Protein AF-A0AAJ0HDX2-F1 (afdb_monomer_lite)

Structure (mmCIF, N/CA/C/O backbone):
data_AF-A0AAJ0HDX2-F1
#
_entry.id   AF-A0AAJ0HDX2-F1
#
loop_
_atom_site.group_PDB
_atom_site.id
_atom_site.type_symbol
_atom_site.label_atom_id
_atom_site.label_alt_id
_atom_site.label_comp_id
_atom_site.label_asym_id
_atom_site.label_entity_id
_atom_site.label_seq_id
_atom_site.pdbx_PDB_ins_code
_atom_site.Cartn_x
_atom_site.Cartn_y
_atom_site.Cartn_z
_atom_site.occupancy
_atom_site.B_iso_or_equiv
_atom_site.auth_seq_id
_atom_site.auth_comp_id
_atom_site.auth_asym_id
_atom_site.auth_atom_id
_atom_site.pdbx_PDB_model_num
ATOM 1 N N . MET A 1 1 ? 121.667 27.570 19.626 1.00 46.84 1 MET A N 1
ATOM 2 C CA . MET A 1 1 ? 121.573 27.705 21.096 1.00 46.84 1 MET A CA 1
ATOM 3 C C . MET A 1 1 ? 120.731 28.927 21.412 1.00 46.84 1 MET A C 1
ATOM 5 O O . MET A 1 1 ? 121.127 30.003 20.998 1.00 46.84 1 MET A O 1
ATOM 9 N N . ALA A 1 2 ? 119.593 28.743 22.083 1.00 32.81 2 ALA A N 1
ATOM 10 C CA . ALA A 1 2 ? 119.039 29.646 23.104 1.00 32.81 2 ALA A CA 1
ATOM 11 C C . ALA A 1 2 ? 117.673 29.088 23.560 1.00 32.81 2 ALA A C 1
ATOM 13 O O . ALA A 1 2 ? 116.748 29.029 22.749 1.00 32.81 2 ALA A O 1
ATOM 14 N N . PRO A 1 3 ? 117.537 28.631 24.818 1.00 44.00 3 PRO A N 1
ATOM 15 C CA . PRO A 1 3 ? 116.270 28.186 25.377 1.00 44.00 3 PRO A CA 1
ATOM 16 C C . PRO A 1 3 ? 115.554 29.279 26.191 1.00 44.00 3 PRO A C 1
ATOM 18 O O . PRO A 1 3 ? 116.177 30.174 26.750 1.00 44.00 3 PRO A O 1
ATOM 21 N N . LYS A 1 4 ? 114.233 29.074 26.289 1.00 41.84 4 LYS A N 1
ATOM 22 C CA . LYS A 1 4 ? 113.253 29.444 27.331 1.00 41.84 4 LYS A CA 1
ATOM 23 C C . LYS A 1 4 ? 113.191 30.879 27.874 1.00 41.84 4 LYS A C 1
ATOM 25 O O . LYS A 1 4 ? 114.094 31.374 28.538 1.00 41.84 4 LYS A O 1
ATOM 30 N N . ARG A 1 5 ? 111.956 31.394 27.868 1.00 35.69 5 ARG A N 1
ATOM 31 C CA . ARG A 1 5 ? 111.433 32.248 28.939 1.00 35.69 5 ARG A CA 1
ATOM 32 C C . ARG A 1 5 ? 110.036 31.774 29.343 1.00 35.69 5 ARG A C 1
ATOM 34 O O . ARG A 1 5 ? 109.156 31.656 28.500 1.00 35.69 5 ARG A O 1
ATOM 41 N N . ILE A 1 6 ? 109.866 31.486 30.630 1.00 42.41 6 ILE A N 1
ATOM 42 C CA . ILE A 1 6 ? 108.568 31.397 31.305 1.00 42.41 6 ILE A CA 1
ATOM 43 C C . ILE A 1 6 ? 108.425 32.697 32.092 1.00 42.41 6 ILE A C 1
ATOM 45 O O . ILE A 1 6 ? 109.368 33.077 32.786 1.00 42.41 6 ILE A O 1
ATOM 49 N N . GLN A 1 7 ? 107.258 33.333 32.030 1.00 38.22 7 GLN A N 1
ATOM 50 C CA . GLN A 1 7 ? 106.780 34.202 33.102 1.00 38.22 7 GLN A CA 1
ATOM 51 C C . GLN A 1 7 ? 105.287 33.967 33.346 1.00 38.22 7 GLN A C 1
ATOM 53 O O . GLN A 1 7 ? 104.514 33.713 32.426 1.00 38.22 7 GLN A O 1
ATOM 58 N N . VAL A 1 8 ? 104.955 33.996 34.631 1.00 38.91 8 VAL A N 1
ATOM 59 C CA . VAL A 1 8 ? 103.672 33.739 35.288 1.00 38.91 8 VAL A CA 1
ATOM 60 C C . VAL A 1 8 ? 103.111 35.083 35.754 1.00 38.91 8 VAL A C 1
ATOM 62 O O . VAL A 1 8 ? 103.909 35.891 36.208 1.00 38.91 8 VAL A O 1
ATOM 65 N N . GLU A 1 9 ? 101.788 35.283 35.689 1.00 33.94 9 GLU A N 1
ATOM 66 C CA . GLU A 1 9 ? 100.907 36.039 36.623 1.00 33.94 9 GLU A CA 1
ATOM 67 C C . GLU A 1 9 ? 99.557 36.333 35.925 1.00 33.94 9 GLU A C 1
ATOM 69 O O . GLU A 1 9 ? 99.519 36.438 34.707 1.00 33.94 9 GLU A O 1
ATOM 74 N N . ARG A 1 10 ? 98.397 36.555 36.558 1.00 30.27 10 ARG A N 1
ATOM 75 C CA . ARG A 1 10 ? 97.784 36.192 37.849 1.00 30.27 10 ARG A CA 1
ATOM 76 C C . ARG A 1 10 ? 96.314 36.668 37.765 1.00 30.27 10 ARG A C 1
ATOM 78 O O . ARG A 1 10 ? 96.051 37.745 37.251 1.00 30.27 10 ARG A O 1
ATOM 85 N N . ALA A 1 11 ? 95.394 35.838 38.259 1.00 31.05 11 ALA A N 1
ATOM 86 C CA . ALA A 1 11 ? 94.016 36.090 38.720 1.00 31.05 11 ALA A CA 1
ATOM 87 C C . ALA A 1 11 ? 93.188 37.285 38.170 1.00 31.05 11 ALA A C 1
ATOM 89 O O . ALA A 1 11 ? 93.374 38.436 38.556 1.00 31.05 11 ALA A O 1
ATOM 90 N N . SER A 1 12 ? 92.119 36.962 37.432 1.00 37.34 12 SER A N 1
ATOM 91 C CA . SER A 1 12 ? 90.952 37.827 37.207 1.00 37.34 12 SER A CA 1
ATOM 92 C C . SER A 1 12 ? 89.983 37.772 38.401 1.00 37.34 12 SER A C 1
ATOM 94 O O . SER A 1 12 ? 89.519 36.688 38.759 1.00 37.34 12 SER A O 1
ATOM 96 N N . ASN A 1 13 ? 89.637 38.923 38.987 1.00 35.16 13 ASN A N 1
ATOM 97 C CA . ASN A 1 13 ? 88.574 39.048 39.996 1.00 35.16 13 ASN A CA 1
ATOM 98 C C . ASN A 1 13 ? 87.207 39.340 39.314 1.00 35.16 13 ASN A C 1
ATOM 100 O O . ASN A 1 13 ? 87.183 39.886 38.210 1.00 35.16 13 ASN A O 1
ATOM 104 N N . PRO A 1 14 ? 86.069 38.966 39.932 1.00 52.12 14 PRO A N 1
ATOM 105 C CA . PRO A 1 14 ? 84.817 38.633 39.255 1.00 52.12 14 PRO A CA 1
ATOM 106 C C . PRO A 1 14 ? 83.837 39.807 39.179 1.00 52.12 14 PRO A C 1
ATOM 108 O O . PRO A 1 14 ? 83.877 40.704 40.020 1.00 52.12 14 PRO A O 1
ATOM 111 N N . ARG A 1 15 ? 82.847 39.728 38.278 1.00 34.22 15 ARG A N 1
ATOM 112 C CA . ARG A 1 15 ? 81.541 40.375 38.492 1.00 34.22 15 ARG A CA 1
ATOM 113 C C . ARG A 1 15 ? 80.380 39.620 37.829 1.00 34.22 15 ARG A C 1
ATOM 115 O O . ARG A 1 15 ? 80.388 39.345 36.637 1.00 34.22 15 ARG A O 1
ATOM 122 N N . SER A 1 16 ? 79.406 39.337 38.698 1.00 35.91 16 SER A N 1
ATOM 123 C CA . SER A 1 16 ? 77.974 39.055 38.504 1.00 35.91 16 SER A CA 1
ATOM 124 C C . SER A 1 16 ? 77.537 37.819 37.705 1.00 35.91 16 SER A C 1
ATOM 126 O O . SER A 1 16 ? 77.407 37.848 36.486 1.00 35.91 16 SER A O 1
ATOM 128 N N . ARG A 1 17 ? 77.140 36.774 38.447 1.00 44.41 17 ARG A N 1
ATOM 129 C CA . ARG A 1 17 ? 76.162 35.766 38.003 1.00 44.41 17 ARG A CA 1
ATOM 130 C C . ARG A 1 17 ? 74.777 36.419 37.857 1.00 44.41 17 ARG A C 1
ATOM 132 O O . ARG A 1 17 ? 74.361 37.075 38.814 1.00 44.41 17 ARG A O 1
ATOM 139 N N . PRO A 1 18 ? 74.011 36.173 36.780 1.00 45.44 18 PRO A N 1
ATOM 140 C CA . PRO A 1 18 ? 72.570 36.363 36.817 1.00 45.44 18 PRO A CA 1
ATOM 141 C C . PRO A 1 18 ? 71.907 35.206 37.579 1.00 45.44 18 PRO A C 1
ATOM 143 O O . PRO A 1 18 ? 72.394 34.074 37.595 1.00 45.44 18 PRO A O 1
ATOM 146 N N . ALA A 1 19 ? 70.819 35.544 38.263 1.00 48.72 19 ALA A N 1
ATOM 147 C CA . ALA A 1 19 ? 70.108 34.735 39.242 1.00 48.72 19 ALA A CA 1
ATOM 148 C C . ALA A 1 19 ? 69.525 33.424 38.681 1.00 48.72 19 ALA A C 1
ATOM 150 O O . ALA A 1 19 ? 69.084 33.361 37.536 1.00 48.72 19 ALA A O 1
ATOM 151 N N . LYS A 1 20 ? 69.460 32.389 39.533 1.00 50.97 20 LYS A N 1
ATOM 152 C CA . LYS A 1 20 ? 68.712 31.153 39.259 1.00 50.97 20 LYS A CA 1
ATOM 153 C C . LYS A 1 20 ? 67.224 31.499 39.118 1.00 50.97 20 LYS A C 1
ATOM 155 O O . LYS A 1 20 ? 66.606 31.923 40.093 1.00 50.97 20 LYS A O 1
ATOM 160 N N . SER A 1 21 ? 66.662 31.345 37.921 1.00 53.28 21 SER A N 1
ATOM 161 C CA . SER A 1 21 ? 65.223 31.475 37.689 1.00 53.28 21 SER A CA 1
ATOM 162 C C . SER A 1 21 ? 64.483 30.338 38.403 1.00 53.28 21 SER A C 1
ATOM 164 O O . SER A 1 21 ? 64.894 29.180 38.364 1.00 53.28 21 SER A O 1
ATOM 166 N N . GLY A 1 22 ? 63.411 30.678 39.124 1.00 60.34 22 GLY A N 1
ATOM 167 C CA . GLY A 1 22 ? 62.563 29.695 39.800 1.00 60.34 22 GLY A CA 1
ATOM 168 C C . GLY A 1 22 ? 61.821 28.788 38.806 1.00 60.34 22 GLY A C 1
ATOM 169 O O . GLY A 1 22 ? 61.674 29.156 37.636 1.00 60.34 22 GLY A O 1
ATOM 170 N N . PRO A 1 23 ? 61.303 27.632 39.259 1.00 59.47 23 PRO A N 1
ATOM 171 C CA . PRO A 1 23 ? 60.750 26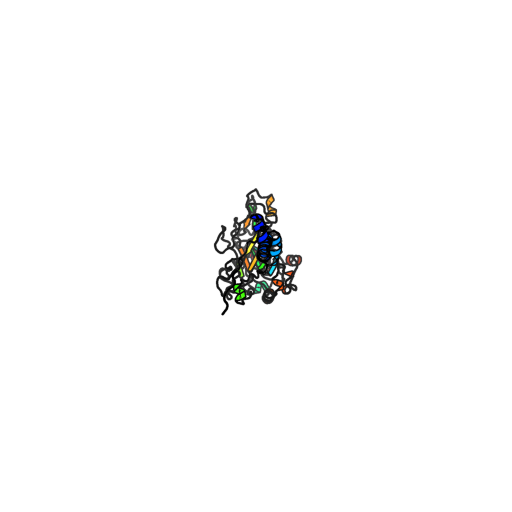.592 38.388 1.00 59.47 23 PRO A CA 1
ATOM 172 C C . PRO A 1 23 ? 59.621 27.104 37.483 1.00 59.47 23 PRO A C 1
ATOM 174 O O . PRO A 1 23 ? 59.577 26.753 36.314 1.00 59.47 23 PRO A O 1
ATOM 177 N N . ILE A 1 24 ? 58.777 28.020 37.965 1.00 59.47 24 ILE A N 1
ATOM 178 C CA . ILE A 1 24 ? 57.666 28.594 37.185 1.00 59.47 24 ILE A CA 1
ATOM 179 C C . ILE A 1 24 ? 58.170 29.432 35.999 1.00 59.47 24 ILE A C 1
ATOM 181 O O . ILE A 1 24 ? 57.625 29.347 34.900 1.00 59.47 24 ILE A O 1
ATOM 185 N N . ARG A 1 25 ? 59.241 30.211 36.198 1.00 60.25 25 ARG A N 1
ATOM 186 C CA . ARG A 1 25 ? 59.833 31.042 35.141 1.00 60.25 25 ARG A CA 1
ATOM 187 C C . ARG A 1 25 ? 60.590 30.183 34.130 1.00 60.25 25 ARG A C 1
ATOM 189 O O . ARG A 1 25 ? 60.459 30.415 32.940 1.00 60.25 25 ARG A O 1
ATOM 196 N N . SER A 1 26 ? 61.268 29.132 34.596 1.00 64.75 26 SER A N 1
ATOM 197 C CA . SER A 1 26 ? 61.897 28.126 33.729 1.00 64.75 26 SER A CA 1
ATOM 198 C C . SER A 1 26 ? 60.879 27.419 32.829 1.00 64.75 26 SER A C 1
ATOM 200 O O . SER A 1 26 ? 61.143 27.226 31.644 1.00 64.75 26 SER A O 1
ATOM 202 N N . THR A 1 27 ? 59.709 27.051 33.356 1.00 64.69 27 THR A N 1
ATOM 203 C CA . THR A 1 27 ? 58.642 26.421 32.563 1.00 64.69 27 THR A CA 1
ATOM 204 C C . THR A 1 27 ? 58.025 27.405 31.570 1.00 64.69 27 THR A C 1
ATOM 206 O O . THR A 1 27 ? 57.788 27.037 30.422 1.00 64.69 27 THR A O 1
ATOM 209 N N . TYR A 1 28 ? 57.818 28.665 31.968 1.00 66.75 28 TYR A N 1
ATOM 210 C CA . TYR A 1 28 ? 57.324 29.711 31.068 1.00 66.75 28 TYR A CA 1
ATOM 211 C C . TYR A 1 28 ? 58.310 30.011 29.929 1.00 66.75 28 TYR A C 1
ATOM 213 O O . TYR A 1 28 ? 57.907 30.064 28.769 1.00 66.75 28 TYR A O 1
ATOM 221 N N . ASP A 1 29 ? 59.604 30.133 30.234 1.00 67.06 29 ASP A N 1
ATOM 222 C CA . ASP A 1 29 ? 60.659 30.366 29.239 1.00 67.06 29 ASP A CA 1
ATOM 223 C C . ASP A 1 29 ? 60.814 29.155 28.300 1.00 67.06 29 ASP A C 1
ATOM 225 O O . ASP A 1 29 ? 61.068 29.318 27.111 1.00 67.06 29 ASP A O 1
ATOM 229 N N . THR A 1 30 ? 60.579 27.935 28.801 1.00 67.75 30 THR A N 1
ATOM 230 C CA . THR A 1 30 ? 60.571 26.709 27.984 1.00 67.75 30 THR A CA 1
ATOM 231 C C . THR A 1 30 ? 59.361 26.661 27.050 1.00 67.75 30 THR A C 1
ATOM 233 O O . THR A 1 30 ? 59.513 26.330 25.881 1.00 67.75 30 THR A O 1
ATOM 236 N N . LEU A 1 31 ? 58.163 27.014 27.521 1.00 62.16 31 LEU A N 1
ATOM 237 C CA . LEU A 1 31 ? 56.945 27.017 26.697 1.00 62.16 31 LEU A CA 1
ATOM 238 C C . LEU A 1 31 ? 56.912 28.171 25.684 1.00 62.16 31 LEU A C 1
ATOM 240 O O . LEU A 1 31 ? 56.323 28.036 24.616 1.00 62.16 31 LEU A O 1
ATOM 244 N N . SER A 1 32 ? 57.544 29.300 26.001 1.00 67.75 32 SER A N 1
ATOM 245 C CA . SER A 1 32 ? 57.622 30.469 25.115 1.00 67.75 32 SER A CA 1
ATOM 246 C C . SER A 1 32 ? 58.882 30.501 24.243 1.00 67.75 32 SER A C 1
ATOM 248 O O . SER A 1 32 ? 59.043 31.429 23.446 1.00 67.75 32 SER A O 1
ATOM 250 N N . SER A 1 33 ? 59.759 29.493 24.345 1.00 75.62 33 SER A N 1
ATOM 251 C CA . SER A 1 33 ? 60.971 29.430 23.530 1.00 75.62 33 SER A CA 1
ATOM 252 C C . SER A 1 33 ? 60.633 29.240 22.039 1.00 75.62 33 SER A C 1
ATOM 254 O O . SER A 1 33 ? 59.681 28.528 21.691 1.00 75.62 33 SER A O 1
ATOM 256 N N . PRO A 1 34 ? 61.422 29.829 21.120 1.00 71.12 34 PRO A N 1
ATOM 257 C CA . PRO A 1 34 ? 61.220 29.662 19.680 1.00 71.12 34 PRO A CA 1
ATOM 258 C C . PRO A 1 34 ? 61.253 28.193 19.236 1.00 71.12 34 PRO A C 1
ATOM 260 O O . PRO A 1 34 ? 60.495 27.804 18.348 1.00 71.12 34 PRO A O 1
ATOM 263 N N . GLU A 1 35 ? 62.078 27.377 19.896 1.00 74.12 35 GLU A N 1
ATOM 264 C CA . GLU A 1 35 ? 62.261 25.947 19.618 1.00 74.12 35 GLU A CA 1
ATOM 265 C C . GLU A 1 35 ? 61.013 25.118 19.964 1.00 74.12 35 GLU A C 1
ATOM 267 O O . GLU A 1 35 ? 60.669 24.189 19.238 1.00 74.12 35 GLU A O 1
ATOM 272 N N . ASN A 1 36 ? 60.272 25.501 21.009 1.00 70.12 36 ASN A N 1
ATOM 273 C CA . ASN A 1 36 ? 59.053 24.804 21.437 1.00 70.12 36 ASN A CA 1
ATOM 274 C C . ASN A 1 36 ? 57.769 25.412 20.860 1.00 70.12 36 ASN A C 1
ATOM 276 O O . ASN A 1 36 ? 56.679 24.860 21.036 1.00 70.12 36 ASN A O 1
ATOM 280 N N . SER A 1 37 ? 57.885 26.516 20.118 1.00 74.62 37 SER A N 1
ATOM 281 C CA . SER A 1 37 ? 56.744 27.224 19.536 1.00 74.62 37 SER A CA 1
ATOM 282 C C . SER A 1 37 ? 55.896 26.337 18.614 1.00 74.62 37 SER A C 1
ATOM 284 O O . SER A 1 37 ? 54.676 26.483 18.582 1.00 74.62 37 SER A O 1
ATOM 286 N N . ALA A 1 38 ? 56.505 25.377 17.908 1.00 73.81 38 ALA A N 1
ATOM 287 C CA . ALA A 1 38 ? 55.792 24.418 17.062 1.00 73.81 38 ALA A CA 1
ATOM 288 C C . ALA A 1 38 ? 54.952 23.418 17.880 1.00 73.81 38 ALA A C 1
ATOM 290 O O . ALA A 1 38 ? 53.804 23.134 17.530 1.00 73.81 38 ALA A O 1
ATOM 291 N N . VAL A 1 39 ? 55.492 22.926 19.000 1.00 77.50 39 VAL A N 1
ATOM 292 C CA . VAL A 1 39 ? 54.807 21.983 19.900 1.00 77.50 39 VAL A CA 1
ATOM 293 C C . VAL A 1 39 ? 53.645 22.674 20.610 1.00 77.50 39 VAL A C 1
ATOM 295 O O . VAL A 1 39 ? 52.534 22.148 20.637 1.00 77.50 39 VAL A O 1
ATOM 298 N N . VAL A 1 40 ? 53.863 23.893 21.109 1.00 77.81 40 VAL A N 1
ATOM 299 C CA . VAL A 1 40 ? 52.820 24.673 21.790 1.00 77.81 40 VAL A CA 1
ATOM 300 C C . VAL A 1 40 ? 51.693 25.060 20.832 1.00 77.81 40 VAL A C 1
ATOM 302 O O . VAL A 1 40 ? 50.523 24.918 21.184 1.00 77.81 40 VAL A O 1
ATOM 305 N N . LYS A 1 41 ? 52.012 25.459 19.592 1.00 74.62 41 LYS A N 1
ATOM 306 C CA . LYS A 1 41 ? 50.998 25.707 18.551 1.00 74.62 41 LYS A CA 1
ATOM 307 C C . LYS A 1 41 ? 50.192 24.450 18.222 1.00 74.62 41 LYS A C 1
ATOM 309 O O . LYS A 1 41 ? 48.981 24.547 18.056 1.00 74.62 41 LYS A O 1
ATOM 314 N N . SER A 1 42 ? 50.838 23.285 18.172 1.00 75.94 42 SER A N 1
ATOM 315 C CA . SER A 1 42 ? 50.168 22.010 17.884 1.00 75.94 42 SER A CA 1
ATOM 316 C C . SER A 1 42 ? 49.224 21.589 19.013 1.00 75.94 42 SER A C 1
ATOM 318 O O . SER A 1 42 ? 48.094 21.190 18.747 1.00 75.94 42 SER A O 1
ATOM 320 N N . LEU A 1 43 ? 49.642 21.741 20.274 1.00 74.06 43 LEU A N 1
ATOM 321 C CA . LEU A 1 43 ? 48.794 21.463 21.439 1.00 74.06 43 LEU A CA 1
ATOM 322 C C . LEU A 1 43 ? 47.617 22.440 21.543 1.00 74.06 43 LEU A C 1
ATOM 324 O O . LEU A 1 43 ? 46.501 22.021 21.841 1.00 74.06 43 LEU A O 1
ATOM 328 N N . ALA A 1 44 ? 47.840 23.723 21.249 1.00 76.06 44 ALA A N 1
ATOM 329 C CA . ALA A 1 44 ? 46.771 24.715 21.197 1.00 76.06 44 ALA A CA 1
ATOM 330 C C . ALA A 1 44 ? 45.772 24.414 20.068 1.00 76.06 44 ALA A C 1
ATOM 332 O O . ALA A 1 44 ? 44.565 24.434 20.299 1.00 76.06 44 ALA A O 1
ATOM 333 N N . ALA A 1 45 ? 46.256 24.067 18.871 1.00 78.94 45 ALA A N 1
ATOM 334 C CA . ALA A 1 45 ? 45.408 23.674 17.747 1.00 78.94 45 ALA A CA 1
ATOM 335 C C . ALA A 1 45 ? 44.598 22.405 18.059 1.00 78.94 45 ALA A C 1
ATOM 337 O O . ALA A 1 45 ? 43.404 22.357 17.772 1.00 78.94 45 ALA A O 1
ATOM 338 N N . PHE A 1 46 ? 45.215 21.413 18.707 1.00 79.69 46 PHE A N 1
ATOM 339 C CA . PHE A 1 46 ? 44.532 20.200 19.156 1.00 79.69 46 PHE A CA 1
ATOM 340 C C . PHE A 1 46 ? 43.463 20.505 20.214 1.00 79.69 46 PHE A C 1
ATOM 342 O O . PHE A 1 46 ? 42.340 20.024 20.103 1.00 79.69 46 PHE A O 1
ATOM 349 N N . GLY A 1 47 ? 43.767 21.356 21.199 1.00 82.00 47 GLY A N 1
ATOM 350 C CA . GLY A 1 47 ? 42.801 21.783 22.213 1.00 82.00 47 GLY A CA 1
ATOM 351 C C . GLY A 1 47 ? 41.603 22.527 21.615 1.00 82.00 47 GLY A C 1
ATOM 352 O O . GLY A 1 47 ? 40.462 22.251 21.986 1.00 82.00 47 GLY A O 1
ATOM 353 N N . ILE A 1 48 ? 41.842 23.414 20.643 1.00 80.81 48 ILE A N 1
ATOM 354 C CA . ILE A 1 48 ? 40.780 24.116 19.905 1.00 80.81 48 ILE A CA 1
ATOM 355 C C . ILE A 1 48 ? 39.939 23.121 19.100 1.00 80.81 48 ILE A C 1
ATOM 357 O O . ILE A 1 48 ? 38.715 23.183 19.164 1.00 80.81 48 ILE A O 1
ATOM 361 N N . ALA A 1 49 ? 40.570 22.178 18.394 1.00 76.31 49 ALA A N 1
ATOM 362 C CA . ALA A 1 49 ? 39.867 21.168 17.607 1.00 76.31 49 ALA A CA 1
ATOM 363 C C . ALA A 1 49 ? 38.989 20.261 18.481 1.00 76.31 49 ALA A C 1
ATOM 365 O O . ALA A 1 49 ? 37.828 20.043 18.153 1.00 76.31 49 ALA A O 1
ATOM 366 N N . VAL A 1 50 ? 39.503 19.783 19.619 1.00 80.38 50 VAL A N 1
ATOM 367 C CA . VAL A 1 50 ? 38.725 18.965 20.562 1.00 80.38 50 VAL A CA 1
ATOM 368 C C . VAL A 1 50 ? 37.566 19.771 21.140 1.00 80.38 50 VAL A C 1
ATOM 370 O O . VAL A 1 50 ? 36.440 19.292 21.113 1.00 80.38 50 VAL A O 1
ATOM 373 N N . THR A 1 51 ? 37.804 21.012 21.577 1.00 75.81 51 THR A N 1
ATOM 374 C CA . THR A 1 51 ? 36.746 21.876 22.131 1.00 75.81 51 THR A CA 1
ATOM 375 C C . THR A 1 51 ? 35.656 22.152 21.099 1.00 75.81 51 THR A C 1
ATOM 377 O O . THR A 1 51 ? 34.471 22.109 21.426 1.00 75.81 51 THR A O 1
ATOM 380 N N . PHE A 1 52 ? 36.049 22.388 19.845 1.00 77.25 52 PHE A N 1
ATOM 381 C CA . PHE A 1 52 ? 35.130 22.568 18.731 1.00 77.25 52 PHE A CA 1
ATOM 382 C C . PHE A 1 52 ? 34.295 21.309 18.489 1.00 77.25 52 PHE A C 1
ATOM 384 O O . PHE A 1 52 ? 33.071 21.406 18.476 1.00 77.25 52 PHE A O 1
ATOM 391 N N . LEU A 1 53 ? 34.937 20.137 18.400 1.00 71.94 53 LEU A N 1
ATOM 392 C CA . LEU A 1 53 ? 34.291 18.833 18.203 1.00 71.94 53 LEU A CA 1
ATOM 393 C C . LEU A 1 53 ? 33.370 18.423 19.362 1.00 71.94 53 LEU A C 1
ATOM 395 O O . LEU A 1 53 ? 32.410 17.695 19.138 1.00 71.94 53 LEU A O 1
ATOM 399 N N . THR A 1 54 ? 33.630 18.896 20.582 1.00 74.12 54 THR A N 1
ATOM 400 C CA . THR A 1 54 ? 32.767 18.659 21.752 1.00 74.12 54 THR A CA 1
ATOM 401 C C . THR A 1 54 ? 31.710 19.744 21.970 1.00 74.12 54 THR A C 1
ATOM 403 O O . THR A 1 54 ? 30.919 19.645 22.904 1.00 74.12 54 THR A O 1
ATOM 406 N N . SER A 1 55 ? 31.708 20.808 21.163 1.00 81.44 55 SER A N 1
ATOM 407 C CA . SER A 1 55 ? 30.729 21.892 21.272 1.00 81.44 55 SER A CA 1
ATOM 408 C C . SER A 1 55 ? 29.487 21.611 20.427 1.00 81.44 55 SER A C 1
ATOM 410 O O . SER A 1 55 ? 29.552 20.916 19.415 1.00 81.44 55 SER A O 1
ATOM 412 N N . SER A 1 56 ? 28.368 22.250 20.768 1.00 71.19 56 SER A N 1
ATOM 413 C CA . SER A 1 56 ? 27.143 22.227 19.955 1.00 71.19 56 SER A CA 1
ATOM 414 C C . SER A 1 56 ? 27.331 22.789 18.536 1.00 71.19 56 SER A C 1
ATOM 416 O O . SER A 1 56 ? 26.488 22.572 17.674 1.00 71.19 56 SER A O 1
ATOM 418 N N . TRP A 1 57 ? 28.443 23.477 18.251 1.00 63.69 57 TRP A N 1
ATOM 419 C CA . TRP A 1 57 ? 28.793 23.942 16.905 1.00 63.69 57 TRP A CA 1
ATOM 420 C C . TRP A 1 57 ? 29.288 22.803 16.003 1.00 63.69 57 TRP A C 1
ATOM 422 O O . TRP A 1 57 ? 29.129 22.885 14.785 1.00 63.69 57 TRP A O 1
ATOM 432 N N . ALA A 1 58 ? 29.835 21.721 16.571 1.00 63.03 58 ALA A N 1
ATOM 433 C CA . ALA A 1 58 ? 30.163 20.525 15.800 1.00 63.03 58 ALA A CA 1
ATOM 434 C C . ALA A 1 58 ? 28.908 19.828 15.269 1.00 63.03 58 ALA A C 1
ATOM 436 O O . ALA A 1 58 ? 28.949 19.299 14.162 1.00 63.03 58 ALA A O 1
ATOM 437 N N . GLU A 1 59 ? 27.782 19.892 15.985 1.00 57.59 59 GLU A N 1
ATOM 438 C CA . GLU A 1 59 ? 26.509 19.354 15.489 1.00 57.59 59 GLU A CA 1
ATOM 439 C C . GLU A 1 59 ? 26.065 20.069 14.204 1.00 57.59 59 GLU A C 1
ATOM 441 O O . GLU A 1 59 ? 25.653 19.412 13.252 1.00 57.59 59 GLU A O 1
ATOM 446 N N . TRP A 1 60 ? 26.261 21.389 14.104 1.00 56.91 60 TRP A N 1
ATOM 447 C CA . TRP A 1 60 ? 25.936 22.162 12.896 1.00 56.91 60 TRP A CA 1
ATOM 448 C C . TRP A 1 60 ? 26.797 21.806 11.672 1.00 56.91 60 TRP A C 1
ATOM 450 O O . TRP A 1 60 ? 26.320 21.905 10.543 1.00 56.91 60 TRP A O 1
ATOM 460 N N . LEU A 1 61 ? 28.048 21.375 11.864 1.00 52.06 61 LEU A N 1
ATOM 461 C CA . LEU A 1 61 ? 28.951 20.989 10.766 1.00 52.06 61 LEU A CA 1
ATOM 462 C C . LEU A 1 61 ? 28.898 19.496 10.427 1.00 52.06 61 LEU A C 1
ATOM 464 O O . LEU A 1 61 ? 29.099 19.125 9.270 1.00 52.06 61 LEU A O 1
ATOM 468 N N . LEU A 1 62 ? 28.584 18.635 11.397 1.00 48.00 62 LEU A N 1
ATOM 469 C CA . LEU A 1 62 ? 28.369 17.205 11.162 1.00 48.00 62 LEU A CA 1
ATOM 470 C C . LEU A 1 62 ? 27.091 16.942 10.352 1.00 48.00 62 LEU A C 1
ATOM 472 O O . LEU A 1 62 ? 27.046 15.971 9.595 1.00 48.00 62 LEU A O 1
ATOM 476 N N . VAL A 1 63 ? 26.111 17.852 10.405 1.00 42.62 63 VAL A N 1
ATOM 477 C CA . VAL A 1 63 ? 24.940 17.845 9.510 1.00 42.62 63 VAL A CA 1
ATOM 478 C C . VAL A 1 63 ? 25.338 17.977 8.030 1.00 42.62 63 VAL A C 1
ATOM 480 O O . VAL A 1 63 ? 24.632 17.463 7.172 1.00 42.62 63 VAL A O 1
ATOM 483 N N . LEU A 1 64 ? 26.495 18.569 7.703 1.00 39.94 64 LEU A N 1
ATOM 484 C CA . LEU A 1 64 ? 26.914 18.801 6.311 1.00 39.94 64 LEU A CA 1
ATOM 485 C C . LEU A 1 64 ? 27.830 17.721 5.711 1.00 39.94 64 LEU A C 1
ATOM 487 O O . LEU A 1 64 ? 28.153 17.799 4.529 1.00 39.94 64 LEU A O 1
ATOM 491 N N . THR A 1 65 ? 28.260 16.710 6.475 1.00 38.16 65 THR A N 1
ATOM 492 C CA . THR A 1 65 ? 29.197 15.682 5.958 1.00 38.16 65 THR A CA 1
ATOM 493 C C . THR A 1 65 ? 28.777 14.231 6.212 1.00 38.16 65 THR A C 1
ATOM 495 O O . THR A 1 65 ? 29.405 13.320 5.676 1.00 38.16 65 THR A O 1
ATOM 498 N N . ALA A 1 66 ? 27.678 13.988 6.936 1.00 37.34 66 ALA A N 1
ATOM 499 C CA . ALA A 1 66 ? 27.144 12.641 7.169 1.00 37.34 66 ALA A CA 1
ATOM 500 C C . ALA A 1 66 ? 26.014 12.208 6.203 1.00 37.34 66 ALA A C 1
ATOM 502 O O . ALA A 1 66 ? 25.446 11.132 6.376 1.00 37.34 66 ALA A O 1
ATOM 503 N N . GLU A 1 67 ? 25.711 12.973 5.148 1.00 35.06 67 GLU A N 1
ATOM 504 C CA . GLU A 1 67 ? 24.688 12.611 4.143 1.00 35.06 67 GLU A CA 1
ATOM 505 C C . GLU A 1 67 ? 25.212 11.766 2.961 1.00 35.06 67 GLU A C 1
ATOM 507 O O . GLU A 1 67 ? 24.550 11.631 1.935 1.00 35.06 67 GLU A O 1
ATOM 512 N N . SER A 1 68 ? 26.374 11.113 3.081 1.00 35.75 68 SER A N 1
ATOM 513 C CA . SER A 1 68 ? 26.867 10.209 2.021 1.00 35.75 68 SER A CA 1
ATOM 514 C C . SER A 1 68 ? 26.228 8.806 2.024 1.00 35.75 68 SER A C 1
ATOM 516 O O . SER A 1 68 ? 26.574 7.976 1.183 1.00 35.75 68 SER A O 1
ATOM 518 N N . LEU A 1 69 ? 25.269 8.515 2.905 1.00 35.97 69 LEU A N 1
ATOM 519 C CA . LEU A 1 69 ? 24.379 7.358 2.751 1.00 35.97 69 LEU A CA 1
ATOM 520 C C . LEU A 1 69 ? 23.002 7.854 2.318 1.00 35.97 69 LEU A C 1
ATOM 522 O O . LEU A 1 69 ? 22.025 7.773 3.062 1.00 35.97 69 LEU A O 1
ATOM 526 N N . ALA A 1 70 ? 22.940 8.384 1.095 1.00 33.00 70 ALA A N 1
ATOM 527 C CA . ALA A 1 70 ? 21.693 8.707 0.422 1.00 33.00 70 ALA A CA 1
ATOM 528 C C . ALA A 1 70 ? 20.868 7.421 0.249 1.00 33.00 70 ALA A C 1
ATOM 530 O O . ALA A 1 70 ? 20.990 6.685 -0.730 1.00 33.00 70 ALA A O 1
ATOM 531 N N . HIS A 1 71 ? 20.024 7.129 1.235 1.00 36.16 71 HIS A N 1
ATOM 532 C CA . HIS A 1 71 ? 18.901 6.226 1.067 1.00 36.16 71 HIS A CA 1
ATOM 533 C C . HIS A 1 71 ? 17.934 6.926 0.117 1.00 36.16 71 HIS A C 1
ATOM 535 O O . HIS A 1 71 ? 17.156 7.783 0.543 1.00 36.16 71 HIS A O 1
ATOM 541 N N . ARG A 1 72 ? 18.017 6.593 -1.173 1.00 36.84 72 ARG A N 1
ATOM 542 C CA . ARG A 1 72 ? 17.054 7.070 -2.158 1.00 36.84 72 ARG A CA 1
ATOM 543 C C . ARG A 1 72 ? 15.676 6.566 -1.747 1.00 36.84 72 ARG A C 1
ATOM 545 O O . ARG A 1 72 ? 15.422 5.364 -1.656 1.00 36.84 72 ARG A O 1
ATOM 552 N N . ARG A 1 73 ? 14.798 7.491 -1.374 1.00 33.84 73 ARG A N 1
ATOM 553 C CA . ARG A 1 73 ? 13.377 7.207 -1.185 1.00 33.84 73 ARG A CA 1
ATOM 554 C C . ARG A 1 73 ? 12.727 7.663 -2.477 1.00 33.84 73 ARG A C 1
ATOM 556 O O . ARG A 1 73 ? 12.729 8.858 -2.753 1.00 33.84 73 ARG A O 1
ATOM 563 N N . THR A 1 74 ? 12.221 6.725 -3.266 1.00 37.62 74 THR A N 1
ATOM 564 C CA . THR A 1 74 ? 11.271 7.061 -4.326 1.00 37.62 74 THR A CA 1
ATOM 565 C C . THR A 1 74 ? 9.940 7.464 -3.709 1.00 37.62 74 THR A C 1
ATOM 567 O O . THR A 1 74 ? 9.658 7.186 -2.539 1.00 37.62 74 THR A O 1
ATOM 570 N N . GLY A 1 75 ? 9.175 8.235 -4.473 1.00 45.44 75 GLY A N 1
ATOM 571 C CA . GLY A 1 75 ? 7.993 8.923 -3.984 1.00 45.44 75 GLY A CA 1
ATOM 572 C C . GLY A 1 75 ? 6.893 8.020 -3.405 1.00 45.44 75 GLY A C 1
ATOM 573 O O . GLY A 1 75 ? 6.854 6.805 -3.605 1.00 45.44 75 GLY A O 1
ATOM 574 N N . SER A 1 76 ? 6.021 8.663 -2.633 1.00 44.72 76 SER A N 1
ATOM 575 C CA . SER A 1 76 ? 4.763 8.130 -2.122 1.00 44.72 76 SER A CA 1
ATOM 576 C C . SER A 1 76 ? 3.718 8.225 -3.224 1.00 44.72 76 SER A C 1
ATOM 578 O O . SER A 1 76 ? 3.420 9.327 -3.685 1.00 44.72 76 SER A O 1
ATOM 580 N N . SER A 1 77 ? 3.143 7.107 -3.657 1.00 55.03 77 SER A N 1
ATOM 581 C CA . SER A 1 77 ? 1.826 7.167 -4.283 1.00 55.03 77 SER A CA 1
ATOM 582 C C . SER A 1 77 ? 0.813 7.278 -3.148 1.00 55.03 77 SER A C 1
ATOM 584 O O . SER A 1 77 ? 0.449 6.276 -2.528 1.00 55.03 77 SER A O 1
ATOM 586 N N . ASP A 1 78 ? 0.415 8.508 -2.835 1.00 56.28 78 ASP A N 1
ATOM 587 C CA . ASP A 1 78 ? -0.724 8.742 -1.952 1.00 56.28 78 ASP A CA 1
ATOM 588 C C . ASP A 1 78 ? -1.972 8.222 -2.671 1.00 56.28 78 ASP A C 1
ATOM 590 O O . ASP A 1 78 ? -2.165 8.503 -3.860 1.00 56.28 78 ASP A O 1
ATOM 594 N N . ALA A 1 79 ? -2.767 7.415 -1.973 1.00 57.56 79 ALA A N 1
ATOM 595 C CA . ALA A 1 79 ? -4.023 6.888 -2.469 1.00 57.56 79 ALA A CA 1
ATOM 596 C C . ALA A 1 79 ? -5.155 7.247 -1.508 1.00 57.56 79 ALA A C 1
ATOM 598 O O . ALA A 1 79 ? -5.217 6.740 -0.389 1.00 57.56 79 ALA A O 1
ATOM 599 N N . THR A 1 80 ? -6.033 8.150 -1.947 1.00 57.41 80 THR A N 1
ATOM 600 C CA . THR A 1 80 ? -6.934 8.889 -1.047 1.00 57.41 80 THR A CA 1
ATOM 601 C C . THR A 1 80 ? -8.328 8.277 -0.895 1.00 57.41 80 THR A C 1
ATOM 603 O O . THR A 1 80 ? -8.911 8.349 0.188 1.00 57.41 80 THR A O 1
ATOM 606 N N . SER A 1 81 ? -8.871 7.674 -1.960 1.00 58.38 81 SER A N 1
ATOM 607 C CA . SER A 1 81 ? -10.190 7.021 -1.958 1.00 58.38 81 SER A CA 1
ATOM 608 C C . SER A 1 81 ? -10.070 5.544 -1.587 1.00 58.38 81 SER A C 1
ATOM 610 O O . SER A 1 81 ? -9.110 4.874 -1.966 1.00 58.38 81 SER A O 1
ATOM 612 N N . GLN A 1 82 ? -11.038 5.045 -0.818 1.00 66.31 82 GLN A N 1
ATOM 613 C CA . GLN A 1 82 ? -10.984 3.733 -0.179 1.00 66.31 82 GLN A CA 1
ATOM 614 C C . GLN A 1 82 ? -12.276 2.967 -0.418 1.00 66.31 82 GLN A C 1
ATOM 616 O O . GLN A 1 82 ? -13.369 3.527 -0.345 1.00 66.31 82 GLN A O 1
ATOM 621 N N . SER A 1 83 ? -12.144 1.670 -0.663 1.00 70.62 83 SER A N 1
ATOM 622 C CA . SER A 1 83 ? -13.272 0.755 -0.825 1.00 70.62 83 SER A CA 1
ATOM 623 C C . SER A 1 83 ? -13.246 -0.290 0.270 1.00 70.62 83 SER A C 1
ATOM 625 O O . SER A 1 83 ? -12.198 -0.869 0.524 1.00 70.62 83 SER A O 1
ATOM 627 N N . TRP A 1 84 ? -14.395 -0.588 0.861 1.00 77.94 84 TRP A N 1
ATOM 628 C CA . TRP A 1 84 ? -14.531 -1.681 1.819 1.00 77.94 84 TRP A CA 1
ATOM 629 C C . TRP A 1 84 ? -15.175 -2.876 1.136 1.00 77.94 84 TRP A C 1
ATOM 631 O O . TRP A 1 84 ? -16.338 -2.810 0.727 1.00 77.94 84 TRP A O 1
ATOM 641 N N . LEU A 1 85 ? -14.425 -3.965 0.984 1.00 82.12 85 LEU A N 1
ATOM 642 C CA . LEU A 1 85 ? -14.914 -5.147 0.284 1.00 82.12 85 LEU A CA 1
ATOM 643 C C . LEU A 1 85 ? -14.391 -6.427 0.926 1.00 82.12 85 LEU A C 1
ATOM 645 O O . LEU A 1 85 ? -13.232 -6.518 1.313 1.00 82.12 85 LEU A O 1
ATOM 649 N N . ARG A 1 86 ? -15.249 -7.448 1.006 1.00 87.56 86 ARG A N 1
ATOM 650 C CA . ARG A 1 86 ? -14.828 -8.815 1.346 1.00 87.56 86 ARG A CA 1
ATOM 651 C C . ARG A 1 86 ? -14.282 -9.491 0.093 1.00 87.56 86 ARG A C 1
ATOM 653 O O . ARG A 1 86 ? -14.936 -10.347 -0.504 1.00 87.56 86 ARG A O 1
ATOM 660 N N . ALA A 1 87 ? -13.116 -9.049 -0.349 1.00 88.69 87 ALA A N 1
ATOM 661 C CA . ALA A 1 87 ? -12.485 -9.510 -1.572 1.00 88.69 87 ALA A CA 1
ATOM 662 C C . ALA A 1 87 ? -10.972 -9.513 -1.399 1.00 88.69 87 ALA A C 1
ATOM 664 O O . ALA A 1 87 ? -10.398 -8.514 -0.981 1.00 88.69 87 ALA A O 1
ATOM 665 N N . ASP A 1 88 ? -10.362 -10.635 -1.752 1.00 92.94 88 ASP A N 1
ATOM 666 C CA . ASP A 1 88 ? -8.921 -10.828 -1.703 1.00 92.94 88 ASP A CA 1
ATOM 667 C C . ASP A 1 88 ? -8.536 -11.778 -2.844 1.00 92.94 88 ASP A C 1
ATOM 669 O O . ASP A 1 88 ? -8.650 -12.998 -2.710 1.00 92.94 88 ASP A O 1
ATOM 673 N N . PRO A 1 89 ? -8.143 -11.235 -4.004 1.00 92.81 89 PRO A N 1
ATOM 674 C CA . PRO A 1 89 ? -7.791 -12.034 -5.176 1.00 92.81 89 PRO A CA 1
ATOM 675 C C . PRO A 1 89 ? -6.555 -12.905 -5.007 1.00 92.81 89 PRO A C 1
ATOM 677 O O . PRO A 1 89 ? -6.298 -13.748 -5.867 1.00 92.81 89 PRO A O 1
ATOM 680 N N . ILE A 1 90 ? -5.768 -12.666 -3.958 1.00 93.94 90 ILE A N 1
ATOM 681 C CA . ILE A 1 90 ? -4.550 -13.412 -3.679 1.00 93.94 90 ILE A CA 1
ATOM 682 C C . ILE A 1 90 ? -4.906 -14.614 -2.805 1.00 93.94 90 ILE A C 1
ATOM 684 O O . ILE A 1 90 ? -4.712 -15.751 -3.223 1.00 93.94 90 ILE A O 1
ATOM 688 N N . MET A 1 91 ? -5.492 -14.380 -1.629 1.00 92.12 91 MET A N 1
ATOM 689 C CA . MET A 1 91 ? -5.789 -15.450 -0.669 1.00 92.12 91 MET A CA 1
ATOM 690 C C . MET A 1 91 ? -7.085 -16.209 -0.980 1.00 92.12 91 MET A C 1
ATOM 692 O O . MET A 1 91 ? -7.193 -17.398 -0.680 1.00 92.12 91 MET A O 1
ATOM 696 N N . TYR A 1 92 ? -8.071 -15.541 -1.584 1.00 91.62 92 TYR A N 1
ATOM 697 C CA . TYR A 1 92 ? -9.416 -16.069 -1.833 1.00 91.62 92 TYR A CA 1
ATOM 698 C C . TYR A 1 92 ? -9.854 -15.867 -3.300 1.00 91.62 92 TYR A C 1
ATOM 700 O O . TYR A 1 92 ? -10.919 -15.298 -3.560 1.00 91.62 92 TYR A O 1
ATOM 708 N N . PRO A 1 93 ? -9.072 -16.339 -4.293 1.00 92.69 93 PRO A N 1
ATOM 709 C CA . PRO A 1 93 ? -9.343 -16.063 -5.699 1.00 92.69 93 PRO A CA 1
ATOM 710 C C . PRO A 1 93 ? -10.715 -16.595 -6.135 1.00 92.69 93 PRO A C 1
ATOM 712 O O . PRO A 1 93 ? -11.018 -17.785 -6.050 1.00 92.69 93 PRO A O 1
ATOM 715 N N . GLY A 1 94 ? -11.550 -15.693 -6.647 1.00 89.56 94 GLY A N 1
ATOM 716 C CA . GLY A 1 94 ? -12.867 -15.988 -7.215 1.00 89.56 94 GLY A CA 1
ATOM 717 C C . GLY A 1 94 ? -13.985 -16.168 -6.188 1.00 89.56 94 GLY A C 1
ATOM 718 O O . GLY A 1 94 ? -15.143 -16.325 -6.581 1.00 89.56 94 GLY A O 1
ATOM 719 N N . VAL A 1 95 ? -13.677 -16.105 -4.891 1.00 86.94 95 VAL A N 1
ATOM 720 C CA . VAL A 1 95 ? -14.650 -16.248 -3.804 1.00 86.94 95 VAL A CA 1
ATOM 721 C C . VAL A 1 95 ? -14.582 -15.058 -2.856 1.00 86.94 95 VAL A C 1
ATOM 723 O O . VAL A 1 95 ? -13.650 -14.265 -2.861 1.00 86.94 95 VAL A O 1
ATOM 726 N N . THR A 1 96 ? -15.627 -14.877 -2.058 1.00 87.06 96 THR A N 1
ATOM 727 C CA . THR A 1 96 ? -15.673 -13.789 -1.078 1.00 87.06 96 THR A CA 1
ATOM 728 C C . THR A 1 96 ? -14.659 -14.049 0.035 1.00 87.06 96 THR A C 1
ATOM 730 O O . THR A 1 96 ? -14.683 -15.126 0.626 1.00 87.06 96 THR A O 1
ATOM 733 N N . SER A 1 97 ? -13.814 -13.056 0.327 1.00 89.62 97 SER A N 1
ATOM 734 C CA . SER A 1 97 ? -12.842 -13.114 1.429 1.00 89.62 97 SER A CA 1
ATOM 735 C C . SER A 1 97 ? -13.550 -13.339 2.763 1.00 89.62 97 SER A C 1
ATOM 737 O O . SER A 1 97 ? -14.675 -12.871 2.964 1.00 89.62 97 SER A O 1
ATOM 739 N N . GLU A 1 98 ? -12.899 -14.035 3.692 1.00 89.12 98 GLU A N 1
ATOM 740 C CA . GLU A 1 98 ? -13.447 -14.283 5.025 1.00 89.12 98 GLU A CA 1
ATOM 741 C C . GLU A 1 98 ? -13.699 -12.985 5.802 1.00 89.12 98 GLU A C 1
ATOM 743 O O . GLU A 1 98 ? -14.733 -12.864 6.462 1.00 89.12 98 GLU A O 1
ATOM 748 N N . TYR A 1 99 ? -12.849 -11.977 5.624 1.00 90.38 99 TYR A N 1
ATOM 749 C CA . TYR A 1 99 ? -12.911 -10.696 6.324 1.00 90.38 99 TYR A CA 1
ATOM 750 C C . TYR A 1 99 ? -12.866 -9.506 5.354 1.00 90.38 99 TYR A C 1
ATOM 752 O O . TYR A 1 99 ? -12.785 -9.671 4.135 1.00 90.38 99 TYR A O 1
ATOM 760 N N . LEU A 1 100 ? -13.061 -8.304 5.897 1.00 90.69 100 LEU A N 1
ATOM 761 C CA . LEU A 1 100 ? -13.190 -7.072 5.124 1.00 90.69 100 LEU A CA 1
ATOM 762 C C . LEU A 1 100 ? -11.827 -6.413 4.913 1.00 90.69 100 LEU A C 1
ATOM 764 O O . LEU A 1 100 ? -11.104 -6.139 5.868 1.00 90.69 100 LEU A O 1
ATOM 768 N N . HIS A 1 101 ? -11.535 -6.052 3.673 1.00 92.19 101 HIS A N 1
ATOM 769 C CA . HIS A 1 101 ? -10.360 -5.267 3.347 1.00 92.19 101 HIS A CA 1
ATOM 770 C C . HIS A 1 101 ? -10.738 -3.841 2.970 1.00 92.19 101 HIS A C 1
ATOM 772 O O . HIS A 1 101 ? -11.753 -3.597 2.310 1.00 92.19 101 HIS A O 1
ATOM 778 N N . THR A 1 102 ? -9.881 -2.905 3.366 1.00 90.75 102 THR A N 1
ATOM 779 C CA . THR A 1 102 ? -9.859 -1.552 2.828 1.00 90.75 102 THR A CA 1
ATOM 780 C C . THR A 1 102 ? -8.905 -1.541 1.634 1.00 90.75 102 THR A C 1
ATOM 782 O O . THR A 1 102 ? -7.726 -1.860 1.783 1.00 90.75 102 THR A O 1
ATOM 785 N N . ILE A 1 103 ? -9.427 -1.204 0.455 1.00 89.81 103 ILE A N 1
ATOM 786 C CA . ILE A 1 103 ? -8.772 -1.365 -0.850 1.00 89.81 103 ILE A CA 1
ATOM 787 C C . ILE A 1 103 ? -8.573 -0.009 -1.523 1.00 89.81 103 ILE A C 1
ATOM 789 O O . ILE A 1 103 ? -9.481 0.831 -1.525 1.00 89.81 103 ILE A O 1
ATOM 793 N N . MET A 1 104 ? -7.409 0.152 -2.148 1.00 90.94 104 MET A N 1
ATOM 794 C CA . MET A 1 104 ? -7.002 1.302 -2.950 1.00 90.94 104 MET A CA 1
ATOM 795 C C . MET A 1 104 ? -6.334 0.840 -4.255 1.00 90.94 104 MET A C 1
ATOM 797 O O . MET A 1 104 ? -5.962 -0.328 -4.414 1.00 90.94 104 MET A O 1
ATOM 801 N N . GLY A 1 105 ? -6.157 1.773 -5.189 1.00 92.06 105 GLY A N 1
ATOM 802 C CA . GLY A 1 105 ? -5.467 1.561 -6.460 1.00 92.06 105 GLY A CA 1
ATOM 803 C C . GLY A 1 105 ? -6.394 1.643 -7.670 1.00 92.06 105 GLY A C 1
ATOM 804 O O . GLY A 1 105 ? -7.316 2.462 -7.691 1.00 92.06 105 GLY A O 1
ATOM 805 N N . GLY A 1 106 ? -6.134 0.809 -8.678 1.00 92.38 106 GLY A N 1
ATOM 806 C CA . GLY A 1 106 ? -6.933 0.727 -9.904 1.00 92.38 106 GLY A CA 1
ATOM 807 C C . GLY A 1 106 ? -8.383 0.277 -9.670 1.00 92.38 106 GLY A C 1
ATOM 808 O O . GLY A 1 106 ? -8.656 -0.581 -8.824 1.00 92.38 106 GLY A O 1
ATOM 809 N N . ASP A 1 107 ? -9.326 0.825 -10.440 1.00 91.12 107 ASP A N 1
ATOM 810 C CA . ASP A 1 107 ? -10.764 0.543 -10.310 1.00 91.12 107 ASP A CA 1
ATOM 811 C C . ASP A 1 107 ? -11.231 -0.770 -10.966 1.00 91.12 107 ASP A C 1
ATOM 813 O O . ASP A 1 107 ? -12.421 -1.091 -10.930 1.00 91.12 107 ASP A O 1
ATOM 817 N N . ALA A 1 108 ? -10.323 -1.566 -11.538 1.00 91.12 108 ALA A N 1
ATOM 818 C CA . ALA A 1 108 ? -10.628 -2.903 -12.048 1.00 91.12 108 ALA A CA 1
ATOM 819 C C . ALA A 1 108 ? -10.579 -4.016 -10.987 1.00 91.12 108 ALA A C 1
ATOM 821 O O . ALA A 1 108 ? -10.753 -5.185 -11.347 1.00 91.12 108 ALA A O 1
ATOM 822 N N . PHE A 1 109 ? -10.360 -3.682 -9.710 1.00 90.19 109 PHE A N 1
ATOM 823 C CA . PHE A 1 109 ? -10.265 -4.667 -8.632 1.00 90.19 109 PHE A CA 1
ATOM 824 C C . PHE A 1 109 ? -11.504 -5.582 -8.569 1.00 90.19 109 PHE A C 1
ATOM 826 O O . PHE A 1 109 ? -12.637 -5.156 -8.802 1.00 90.19 109 PHE A O 1
ATOM 833 N N . ASP A 1 110 ? -11.294 -6.872 -8.321 1.00 88.50 110 ASP A N 1
ATOM 834 C CA . ASP A 1 110 ? -12.313 -7.918 -8.490 1.00 88.50 110 ASP A CA 1
ATOM 835 C C . ASP A 1 110 ? -12.132 -9.043 -7.466 1.00 88.50 110 ASP A C 1
ATOM 837 O O . ASP A 1 110 ? -11.271 -8.942 -6.609 1.00 88.50 110 ASP A O 1
ATOM 841 N N . LEU A 1 111 ? -12.930 -10.115 -7.525 1.00 89.25 111 LEU A N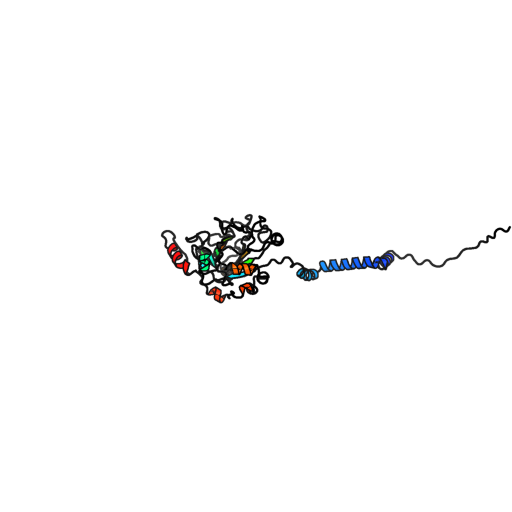 1
ATOM 842 C CA . LEU A 1 111 ? -12.699 -11.313 -6.693 1.00 89.25 111 LEU A CA 1
ATOM 843 C C . LEU A 1 111 ? -11.540 -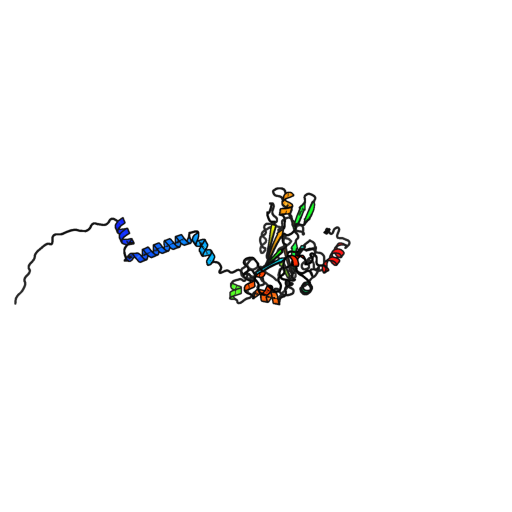12.180 -7.199 1.00 89.25 111 LEU A C 1
ATOM 845 O O . LEU A 1 111 ? -10.965 -12.953 -6.444 1.00 89.25 111 LEU A O 1
ATOM 849 N N . ALA A 1 112 ? -11.224 -12.086 -8.486 1.00 89.94 112 ALA A N 1
ATOM 850 C CA . ALA A 1 112 ? -10.089 -12.743 -9.114 1.00 89.94 112 ALA A CA 1
ATOM 851 C C . ALA A 1 112 ? -9.494 -11.772 -10.125 1.00 89.94 112 ALA A C 1
ATOM 853 O O . ALA A 1 112 ? -10.221 -11.233 -10.965 1.00 89.94 112 ALA A O 1
ATOM 854 N N . MET A 1 113 ? -8.190 -11.541 -10.036 1.00 90.19 113 MET A N 1
ATOM 855 C CA . MET A 1 113 ? -7.499 -10.643 -10.945 1.00 90.19 113 MET A CA 1
ATOM 856 C C . MET A 1 113 ? -6.027 -11.016 -11.091 1.00 90.19 113 MET A C 1
ATOM 858 O O . MET A 1 113 ? -5.405 -11.537 -10.167 1.00 90.19 113 MET A O 1
ATOM 862 N N . ASP A 1 114 ? -5.517 -10.742 -12.280 1.00 93.75 114 ASP A N 1
ATOM 863 C CA . ASP A 1 114 ? -4.129 -10.836 -12.707 1.00 93.75 114 ASP A CA 1
ATOM 864 C C . ASP A 1 114 ? -3.659 -9.453 -13.190 1.00 93.75 114 ASP A C 1
ATOM 866 O O . ASP A 1 114 ? -4.387 -8.457 -13.062 1.00 93.75 114 ASP A O 1
ATOM 870 N N . TYR A 1 115 ? -2.451 -9.376 -13.749 1.00 95.81 115 TYR A N 1
ATOM 871 C CA . TYR A 1 115 ? -1.950 -8.122 -14.306 1.00 95.81 115 TYR A CA 1
ATOM 872 C C . TYR A 1 115 ? -2.879 -7.571 -15.387 1.00 95.81 115 TYR A C 1
ATOM 874 O O . TYR A 1 115 ? -3.266 -6.408 -15.327 1.00 95.81 115 TYR A O 1
ATOM 882 N N . GLU A 1 116 ? -3.289 -8.387 -16.358 1.00 95.69 116 GLU A N 1
ATOM 883 C CA . GLU A 1 116 ? -4.120 -7.933 -17.481 1.00 95.69 116 GLU A CA 1
ATOM 884 C C . GLU A 1 116 ? -5.446 -7.328 -17.000 1.00 95.69 116 GLU A C 1
ATOM 886 O O . GLU A 1 116 ? -5.906 -6.312 -17.524 1.00 95.69 116 GLU A O 1
ATOM 891 N N . LYS A 1 117 ? -6.030 -7.874 -15.928 1.00 93.56 117 LYS A N 1
ATOM 892 C CA . LYS A 1 117 ? -7.208 -7.290 -15.288 1.00 93.56 117 LYS A CA 1
ATOM 893 C C . LYS A 1 117 ? -6.940 -5.891 -14.732 1.00 93.56 117 LYS A C 1
ATOM 895 O O . LYS A 1 117 ? -7.782 -5.017 -14.952 1.00 93.56 117 LYS A O 1
ATOM 900 N N . THR A 1 118 ? -5.802 -5.647 -14.071 1.00 94.00 118 THR A N 1
ATOM 901 C CA . THR A 1 118 ? -5.440 -4.292 -13.589 1.00 94.00 118 THR A CA 1
ATOM 902 C C . THR A 1 118 ? -5.396 -3.279 -14.728 1.00 94.00 118 THR A C 1
ATOM 904 O O . THR A 1 118 ? -5.864 -2.153 -14.565 1.00 94.00 118 THR A O 1
ATOM 907 N N . GLN A 1 119 ? -4.937 -3.702 -15.911 1.00 95.56 119 GLN A N 1
ATOM 908 C CA . GLN A 1 119 ? -4.820 -2.851 -17.097 1.00 95.56 119 GLN A CA 1
ATOM 909 C C . GLN A 1 119 ? -6.178 -2.465 -17.702 1.00 95.56 119 GLN A C 1
ATOM 911 O O . GLN A 1 119 ? -6.250 -1.572 -18.542 1.00 95.56 119 GLN A O 1
ATOM 916 N N . THR A 1 120 ? -7.272 -3.092 -17.255 1.00 93.69 120 THR A N 1
ATOM 917 C CA . THR A 1 120 ? -8.642 -2.686 -17.611 1.00 93.69 120 THR A CA 1
ATOM 918 C C . THR A 1 120 ? -9.204 -1.580 -16.713 1.00 93.69 120 THR A C 1
ATOM 920 O O . THR A 1 120 ? -10.400 -1.283 -16.810 1.00 93.69 120 THR A O 1
ATOM 923 N N . SER A 1 121 ? -8.392 -1.026 -15.806 1.00 92.44 121 SER A N 1
ATOM 924 C CA . SER A 1 121 ? -8.791 0.097 -14.955 1.00 92.44 121 SER A CA 1
ATOM 925 C C . SER A 1 121 ? -8.879 1.378 -15.781 1.00 92.44 121 SER A C 1
ATOM 927 O O . SER A 1 121 ? -7.972 1.700 -16.546 1.00 92.44 121 SER A O 1
ATOM 929 N N . ASP A 1 122 ? -9.965 2.117 -15.599 1.00 91.75 122 ASP A N 1
ATOM 930 C CA . ASP A 1 122 ? -10.205 3.404 -16.249 1.00 91.75 122 ASP A CA 1
ATOM 931 C C . ASP A 1 122 ? -9.628 4.560 -15.410 1.00 91.75 122 ASP A C 1
ATOM 933 O O . ASP A 1 122 ? -9.329 5.640 -15.925 1.00 91.75 122 ASP A O 1
ATOM 937 N N . CYS A 1 123 ? -9.439 4.330 -14.108 1.00 91.88 123 CYS A N 1
ATOM 938 C CA . CYS A 1 123 ? -8.796 5.259 -13.189 1.00 91.88 123 CYS A CA 1
ATOM 939 C C . CYS A 1 123 ? -8.062 4.525 -12.059 1.00 91.88 123 CYS A C 1
ATOM 941 O O . CYS A 1 123 ? -8.177 3.313 -11.883 1.00 91.88 123 CYS A O 1
ATOM 943 N N . THR A 1 124 ? -7.310 5.288 -11.268 1.00 92.25 124 THR A N 1
ATOM 944 C CA . THR A 1 124 ? -6.642 4.815 -10.052 1.00 92.25 124 THR A CA 1
ATOM 945 C C . THR A 1 124 ? -6.767 5.861 -8.958 1.00 92.25 124 THR A C 1
ATOM 947 O O . THR A 1 124 ? -6.774 7.066 -9.234 1.00 92.25 124 THR A O 1
ATOM 950 N N . THR A 1 125 ? -6.844 5.409 -7.710 1.00 90.75 125 THR A N 1
ATOM 951 C CA . THR A 1 125 ? -6.808 6.298 -6.547 1.00 90.75 125 THR A CA 1
ATOM 952 C C . THR A 1 125 ? -5.399 6.808 -6.249 1.00 90.75 125 THR A C 1
ATOM 954 O O . THR A 1 125 ? -5.268 7.650 -5.377 1.00 90.75 125 THR A O 1
ATOM 957 N N . CYS A 1 126 ? -4.356 6.313 -6.924 1.00 91.12 126 CYS A N 1
ATOM 958 C CA . CYS A 1 126 ? -2.955 6.685 -6.702 1.00 91.12 126 CYS A CA 1
ATOM 959 C C . CYS A 1 126 ? -2.566 8.016 -7.365 1.00 91.12 126 CYS A C 1
ATOM 961 O O . CYS A 1 126 ? -3.096 8.388 -8.408 1.00 91.12 126 CYS A O 1
ATOM 963 N N . GLY A 1 127 ? -1.558 8.712 -6.831 1.00 89.69 127 GLY A N 1
ATOM 964 C CA . GLY A 1 127 ? -1.060 9.971 -7.409 1.00 89.69 127 GLY A CA 1
ATOM 965 C C . GLY A 1 127 ? -0.514 9.899 -8.846 1.00 89.69 127 GLY A C 1
ATOM 966 O O . GLY A 1 127 ? -0.545 10.908 -9.551 1.00 89.69 127 GLY A O 1
ATOM 967 N N . VAL A 1 128 ? -0.054 8.730 -9.305 1.00 93.19 128 VAL A N 1
ATOM 968 C CA . VAL A 1 128 ? 0.426 8.502 -10.679 1.00 93.19 128 VAL A CA 1
ATOM 969 C C . VAL A 1 128 ? -0.630 7.707 -11.446 1.00 93.19 128 VAL A C 1
ATOM 971 O O . VAL A 1 128 ? -0.912 6.564 -11.114 1.00 93.19 128 VAL A O 1
ATOM 974 N N . THR A 1 129 ? -1.193 8.283 -12.508 1.00 94.94 129 THR A N 1
ATOM 975 C CA . THR A 1 129 ? -2.282 7.679 -13.313 1.00 94.94 129 THR A CA 1
ATOM 976 C C . THR A 1 129 ? -1.914 6.362 -14.002 1.00 94.94 129 THR A C 1
ATOM 978 O O . THR A 1 129 ? -2.791 5.640 -14.464 1.00 94.94 129 THR A O 1
ATOM 981 N N . LYS A 1 130 ? -0.618 6.053 -14.092 1.00 96.06 130 LYS A N 1
ATOM 982 C CA . LYS A 1 130 ? -0.066 4.819 -14.671 1.00 96.06 130 LYS A CA 1
ATOM 983 C C . LYS A 1 130 ? 0.275 3.748 -13.635 1.00 96.06 130 LYS A C 1
ATOM 985 O O . LYS A 1 130 ? 0.779 2.688 -13.998 1.00 96.06 130 LYS A O 1
ATOM 990 N N . ASP A 1 131 ? -0.019 4.020 -12.370 1.00 95.19 131 ASP A N 1
ATOM 991 C CA . ASP A 1 131 ? -0.042 3.018 -11.317 1.00 95.19 131 ASP A CA 1
ATOM 992 C C . ASP A 1 131 ? -1.463 2.464 -11.168 1.00 95.19 131 ASP A C 1
ATOM 994 O O . ASP A 1 131 ? -2.294 3.015 -10.439 1.00 95.19 131 ASP A O 1
ATOM 998 N N . LEU A 1 132 ? -1.752 1.381 -11.892 1.00 95.44 132 LEU A N 1
ATOM 999 C CA . LEU A 1 132 ? -3.021 0.653 -11.787 1.00 95.44 132 LEU A CA 1
ATOM 1000 C C . LEU A 1 132 ? -2.922 -0.529 -10.815 1.00 95.44 132 LEU A C 1
ATOM 1002 O O . LEU A 1 132 ? -3.792 -1.397 -10.813 1.00 95.44 132 LEU A O 1
ATOM 1006 N N . SER A 1 133 ? -1.860 -0.579 -10.004 1.00 96.06 133 SER A N 1
ATOM 1007 C CA . SER A 1 133 ? 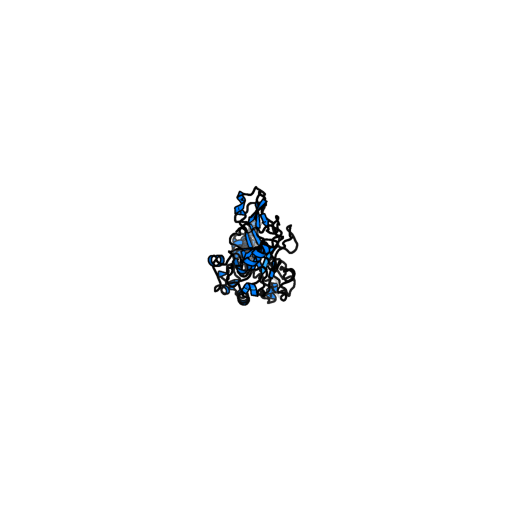-1.692 -1.602 -8.974 1.00 96.06 133 SER A CA 1
ATOM 1008 C C . SER A 1 133 ? -2.817 -1.530 -7.953 1.00 96.06 133 SER A C 1
ATOM 1010 O O . SER A 1 133 ? -3.474 -0.497 -7.800 1.00 96.06 133 SER A O 1
ATOM 1012 N N . ASN A 1 134 ? -3.011 -2.618 -7.214 1.00 94.56 134 ASN A N 1
ATOM 1013 C CA . ASN A 1 134 ? -3.945 -2.649 -6.101 1.00 94.56 134 ASN A CA 1
ATOM 1014 C C . ASN A 1 134 ? -3.236 -2.928 -4.780 1.00 94.56 134 ASN A C 1
ATOM 1016 O O . ASN A 1 134 ? -2.307 -3.734 -4.698 1.00 94.56 134 ASN A O 1
ATOM 1020 N N . TYR A 1 135 ? -3.724 -2.232 -3.757 1.00 94.88 135 TYR A N 1
ATOM 1021 C CA . TYR A 1 135 ? -3.178 -2.192 -2.410 1.00 94.88 135 TYR A CA 1
ATOM 1022 C C . TYR A 1 135 ? -4.328 -2.406 -1.443 1.00 94.88 135 TYR A C 1
ATOM 1024 O O . TYR A 1 135 ? -5.318 -1.672 -1.505 1.00 94.88 135 TYR A O 1
ATOM 1032 N N . TRP A 1 136 ? -4.232 -3.394 -0.562 1.00 93.94 136 TRP A N 1
ATOM 1033 C CA . TRP A 1 136 ? -5.282 -3.599 0.426 1.00 93.94 136 TRP A CA 1
ATOM 1034 C C . TRP A 1 136 ? -4.748 -4.094 1.760 1.00 93.94 136 TRP A C 1
ATOM 1036 O O . TRP A 1 136 ? -3.667 -4.671 1.861 1.00 93.94 136 TRP A O 1
ATOM 1046 N N . VAL A 1 137 ? -5.504 -3.766 2.803 1.00 94.38 137 VAL A N 1
ATOM 1047 C CA . VAL A 1 137 ? -5.193 -4.065 4.203 1.00 94.38 137 VAL A CA 1
ATOM 1048 C C . VAL A 1 137 ? -6.478 -4.442 4.941 1.00 94.38 137 VAL A C 1
ATOM 1050 O O . VAL A 1 137 ? -7.555 -3.995 4.534 1.00 94.38 137 VAL A O 1
ATOM 1053 N N . PRO A 1 138 ? -6.413 -5.217 6.035 1.00 94.38 138 PRO A N 1
ATOM 1054 C CA . PRO A 1 138 ? -7.563 -5.432 6.906 1.00 94.38 138 PRO A CA 1
ATOM 1055 C C . PRO A 1 138 ? -8.158 -4.114 7.399 1.00 94.38 138 PRO A C 1
ATOM 1057 O O . PRO A 1 138 ? -7.434 -3.198 7.796 1.00 94.38 138 PRO A O 1
ATOM 1060 N N . THR A 1 139 ? -9.486 -4.023 7.418 1.00 93.00 139 THR A N 1
ATOM 1061 C CA . THR A 1 139 ? -10.163 -2.859 7.997 1.00 93.00 139 THR A CA 1
ATOM 1062 C C . THR A 1 139 ? -10.067 -2.875 9.524 1.00 93.00 139 THR A C 1
ATOM 1064 O O . THR A 1 139 ? -10.203 -3.929 10.148 1.00 93.00 139 THR A O 1
ATOM 1067 N N . VAL A 1 140 ? -9.857 -1.706 10.137 1.00 94.31 140 VAL A N 1
ATOM 1068 C CA . VAL A 1 140 ? -9.927 -1.533 11.595 1.00 94.31 140 VAL A CA 1
ATOM 1069 C C . VAL A 1 140 ? -11.357 -1.183 11.999 1.00 94.31 140 VAL A C 1
ATOM 1071 O O . VAL A 1 140 ? -11.987 -0.303 11.413 1.00 94.31 140 VAL A O 1
ATOM 1074 N N . TYR A 1 141 ? -11.851 -1.846 13.036 1.00 95.44 141 TYR A N 1
ATOM 1075 C CA . TYR A 1 141 ? -13.136 -1.573 13.662 1.00 95.44 141 TYR A CA 1
ATOM 1076 C C . TYR A 1 141 ? -12.953 -1.109 15.105 1.00 95.44 141 TYR A C 1
ATOM 1078 O O . TYR A 1 141 ? -12.011 -1.503 15.788 1.00 95.44 141 TYR A O 1
ATOM 1086 N N . PHE A 1 142 ? -13.894 -0.299 15.577 1.00 95.81 142 PHE A N 1
ATOM 1087 C CA . PHE A 1 142 ? -14.133 -0.025 16.984 1.00 95.81 142 PHE A CA 1
ATOM 1088 C C . PHE A 1 142 ? -15.240 -0.955 17.486 1.00 95.81 142 PHE A C 1
ATOM 1090 O O . PHE A 1 142 ? -16.342 -0.968 16.932 1.00 95.81 142 PHE A O 1
ATOM 1097 N N . TYR A 1 143 ? -14.950 -1.729 18.526 1.00 95.25 143 TYR A N 1
ATOM 1098 C CA . TYR A 1 143 ? -15.900 -2.594 19.210 1.00 95.25 143 TYR A CA 1
ATOM 1099 C C . TYR A 1 143 ? -16.588 -1.819 20.337 1.00 95.25 143 TYR A C 1
ATOM 1101 O O . TYR A 1 143 ? -15.991 -1.518 21.371 1.00 95.25 143 TYR A O 1
ATOM 1109 N N . ALA A 1 144 ? -17.851 -1.458 20.116 1.00 92.12 144 ALA A N 1
ATOM 1110 C CA . ALA A 1 144 ? -18.638 -0.672 21.054 1.00 92.12 144 ALA A CA 1
ATOM 1111 C C . ALA A 1 144 ? -19.198 -1.530 22.201 1.00 92.12 144 ALA A C 1
ATOM 1113 O O . ALA A 1 144 ? -19.442 -2.725 22.044 1.00 92.12 144 ALA A O 1
ATOM 1114 N N . GLU A 1 145 ? -19.501 -0.904 23.345 1.00 90.06 145 GLU A N 1
ATOM 1115 C CA . GLU A 1 145 ? -20.029 -1.595 24.538 1.00 90.06 145 GLU A CA 1
ATOM 1116 C C . GLU A 1 145 ? -21.338 -2.365 24.282 1.00 90.06 145 GLU A C 1
ATOM 1118 O O . GLU A 1 145 ? -21.633 -3.348 24.957 1.00 90.06 145 GLU A O 1
ATOM 1123 N N . ASN A 1 146 ? -22.121 -1.943 23.286 1.00 89.88 146 ASN A N 1
ATOM 1124 C CA . ASN A 1 146 ? -23.351 -2.621 22.870 1.00 89.88 146 ASN A CA 1
ATOM 1125 C C . ASN A 1 146 ? -23.105 -3.872 21.995 1.00 89.88 146 ASN A C 1
ATOM 1127 O O . ASN A 1 146 ? -24.067 -4.459 21.499 1.00 89.88 146 ASN A O 1
ATOM 1131 N N . GLY A 1 147 ? -21.844 -4.252 21.770 1.00 90.81 147 GLY A N 1
ATOM 1132 C CA . GLY A 1 147 ? -21.429 -5.393 20.953 1.00 90.81 147 GLY A CA 1
ATOM 1133 C C . GLY A 1 147 ? -21.379 -5.128 19.445 1.00 90.81 147 GLY A C 1
ATOM 1134 O O . GLY A 1 147 ? -21.137 -6.057 18.676 1.00 90.81 147 GLY A O 1
ATOM 1135 N N . SER A 1 148 ? -21.631 -3.894 18.994 1.00 90.81 148 SER A N 1
ATOM 1136 C CA . SER A 1 148 ? -21.541 -3.531 17.573 1.00 90.81 148 SER A CA 1
ATOM 1137 C C . SER A 1 148 ? -20.116 -3.162 17.155 1.00 90.81 148 SER A C 1
ATOM 1139 O O . SER A 1 148 ? -19.318 -2.689 17.962 1.00 90.81 148 SER A O 1
ATOM 1141 N N . PHE A 1 149 ? -19.814 -3.354 15.870 1.00 92.00 149 PHE A N 1
ATOM 1142 C CA . PHE A 1 149 ? -18.552 -2.945 15.257 1.00 92.00 149 PHE A CA 1
ATOM 1143 C C . PHE A 1 149 ? -18.789 -1.721 14.375 1.00 92.00 149 PHE A C 1
ATOM 1145 O O . PHE A 1 149 ? -19.654 -1.741 13.498 1.00 92.00 149 PHE A O 1
ATOM 1152 N N . ILE A 1 150 ? -18.010 -0.666 14.598 1.00 91.75 150 ILE A N 1
ATOM 1153 C CA . ILE A 1 150 ? -18.055 0.577 13.824 1.00 91.75 150 ILE A CA 1
ATOM 1154 C C . ILE A 1 150 ? -16.755 0.677 13.033 1.00 91.75 150 ILE A C 1
ATOM 1156 O O . ILE A 1 150 ? -15.679 0.565 13.614 1.00 91.75 150 ILE A O 1
ATOM 1160 N N . SER A 1 151 ? -16.832 0.841 11.710 1.00 90.31 151 SER A N 1
ATOM 1161 C CA . SER A 1 151 ? -15.626 0.976 10.885 1.00 90.31 151 SER A CA 1
ATOM 1162 C C . SER A 1 151 ? -14.859 2.233 11.286 1.00 90.31 151 SER A C 1
ATOM 1164 O O . SER A 1 151 ? -15.445 3.310 11.390 1.00 90.31 151 SER A O 1
ATOM 1166 N N . VAL A 1 152 ? -13.551 2.105 11.485 1.00 91.94 152 VAL A N 1
ATOM 1167 C CA . VAL A 1 152 ? -12.653 3.245 11.680 1.00 91.94 152 VAL A CA 1
ATOM 1168 C C . VAL A 1 152 ? -12.194 3.700 10.300 1.00 91.94 152 VAL A C 1
ATOM 1170 O O . VAL A 1 152 ? -11.717 2.894 9.508 1.00 91.94 152 VAL A O 1
ATOM 1173 N N . GLU A 1 153 ? -12.354 4.977 9.973 1.00 89.31 153 GLU A N 1
ATOM 1174 C CA . GLU A 1 153 ? -11.908 5.511 8.681 1.00 89.31 153 GLU A CA 1
ATOM 1175 C C . GLU A 1 153 ? -10.399 5.789 8.685 1.00 89.31 153 GLU A C 1
ATOM 1177 O O . GLU A 1 153 ? -9.832 6.159 9.718 1.00 89.31 153 GLU A O 1
ATOM 1182 N N . GLN A 1 154 ? -9.731 5.651 7.534 1.00 87.69 154 GLN A N 1
ATOM 1183 C CA . GLN A 1 154 ? -8.359 6.149 7.397 1.00 87.69 154 GLN A CA 1
ATOM 1184 C C . GLN A 1 154 ? -8.355 7.651 7.104 1.00 87.69 154 GLN A C 1
ATOM 1186 O O . GLN A 1 154 ? -9.122 8.147 6.278 1.00 87.69 154 GLN A O 1
ATOM 1191 N N . VAL A 1 155 ? -7.425 8.368 7.726 1.00 86.25 155 VAL A N 1
ATOM 1192 C CA . VAL A 1 155 ? -7.152 9.783 7.482 1.00 86.25 155 VAL A CA 1
ATOM 1193 C C . VAL A 1 155 ? -6.293 9.909 6.227 1.00 86.25 155 VAL A C 1
ATOM 1195 O O . VAL A 1 155 ? -5.103 9.607 6.252 1.00 86.25 155 VAL A O 1
ATOM 1198 N N . GLY A 1 156 ? -6.895 10.368 5.129 1.00 79.12 156 GLY A N 1
ATOM 1199 C CA . GLY A 1 156 ? -6.182 10.617 3.869 1.00 79.12 156 GLY A CA 1
ATOM 1200 C C . GLY A 1 156 ? -5.845 9.366 3.049 1.00 79.12 156 GLY A C 1
ATOM 1201 O O . GLY A 1 156 ? -5.208 9.502 2.011 1.00 79.12 156 GLY A O 1
ATOM 1202 N N . GLY A 1 157 ? -6.303 8.185 3.481 1.00 84.81 157 GLY A N 1
ATOM 1203 C CA . GLY A 1 157 ? -6.064 6.905 2.815 1.00 84.81 157 GLY A CA 1
ATOM 1204 C C . GLY A 1 157 ? -4.707 6.286 3.154 1.00 84.81 157 GLY A C 1
ATOM 1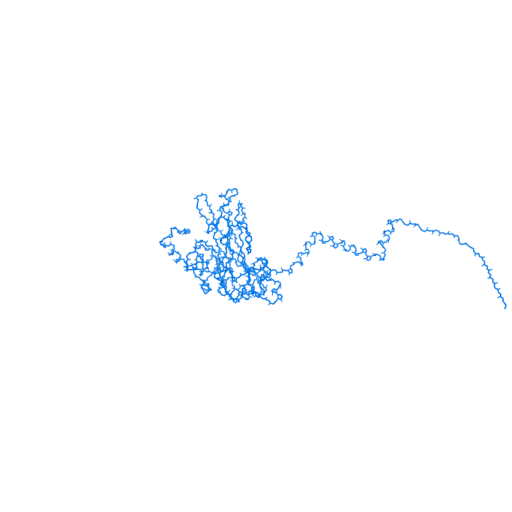205 O O . GLY A 1 157 ? -4.274 6.314 4.311 1.00 84.81 157 GLY A O 1
ATOM 1206 N N . ILE A 1 158 ? -4.056 5.697 2.150 1.00 86.38 158 ILE A N 1
ATOM 1207 C CA . ILE A 1 158 ? -2.775 4.999 2.294 1.00 86.38 158 ILE A CA 1
ATOM 1208 C C . ILE A 1 158 ? -1.667 5.734 1.543 1.00 86.38 158 ILE A C 1
ATOM 1210 O O . ILE A 1 158 ? -1.819 6.127 0.388 1.00 86.38 158 ILE A O 1
ATOM 1214 N N . ASN A 1 159 ? -0.513 5.853 2.187 1.00 88.00 159 ASN A N 1
ATOM 1215 C CA . ASN A 1 159 ? 0.719 6.302 1.558 1.00 88.00 159 ASN A CA 1
ATOM 1216 C C . ASN A 1 159 ? 1.545 5.072 1.199 1.00 88.00 159 ASN A C 1
ATOM 1218 O O . ASN A 1 159 ? 2.069 4.391 2.089 1.00 88.00 159 ASN A O 1
ATOM 1222 N N . VAL A 1 160 ? 1.671 4.781 -0.093 1.00 90.56 160 VAL A N 1
ATOM 1223 C CA . VAL A 1 160 ? 2.507 3.677 -0.570 1.00 90.56 160 VAL A CA 1
ATOM 1224 C C . VAL A 1 160 ? 3.848 4.233 -1.024 1.00 90.56 160 VAL A C 1
ATOM 1226 O O . VAL A 1 160 ? 3.977 4.839 -2.084 1.00 90.56 160 VAL A O 1
ATOM 1229 N N . TYR A 1 161 ? 4.876 4.011 -0.212 1.00 88.50 161 TYR A N 1
ATOM 1230 C CA . TYR A 1 161 ? 6.239 4.394 -0.549 1.00 88.50 161 TYR A CA 1
ATOM 1231 C C . TYR A 1 161 ? 6.915 3.273 -1.323 1.00 88.50 161 TYR A C 1
ATOM 1233 O O . TYR A 1 161 ? 7.146 2.191 -0.780 1.00 88.50 161 TYR A O 1
ATOM 1241 N N . TYR A 1 162 ? 7.336 3.574 -2.543 1.00 89.50 162 TYR A N 1
ATOM 1242 C CA . TYR A 1 162 ? 8.309 2.770 -3.267 1.00 89.50 162 TYR A CA 1
ATOM 1243 C C . TYR A 1 162 ? 9.677 3.196 -2.749 1.00 89.50 162 TYR A C 1
ATOM 1245 O O . TYR A 1 162 ? 9.983 4.380 -2.764 1.00 89.50 162 TYR A O 1
ATOM 1253 N N . GLN A 1 163 ? 10.507 2.305 -2.216 1.00 85.62 163 GLN A N 1
ATOM 1254 C CA . GLN A 1 163 ? 11.789 2.698 -1.620 1.00 85.62 163 GLN A CA 1
ATOM 1255 C C . GLN A 1 163 ? 12.959 2.049 -2.362 1.00 85.62 163 GLN A C 1
ATOM 1257 O O . GLN A 1 163 ? 13.136 0.831 -2.308 1.00 85.62 163 GLN A O 1
ATOM 1262 N N . GLU A 1 164 ? 13.806 2.871 -2.984 1.00 83.81 164 GLU A N 1
ATOM 1263 C CA . GLU A 1 164 ? 15.039 2.475 -3.684 1.00 83.81 164 GLU A CA 1
ATOM 1264 C C . GLU A 1 164 ? 16.179 2.134 -2.715 1.00 83.81 164 GLU A C 1
ATOM 1266 O O . GLU A 1 164 ? 17.286 2.677 -2.748 1.00 83.81 164 GLU A O 1
ATOM 1271 N N . ARG A 1 165 ? 15.916 1.212 -1.792 1.00 79.75 165 ARG A N 1
ATOM 1272 C CA . ARG A 1 165 ? 16.892 0.815 -0.779 1.00 79.75 165 ARG A CA 1
ATOM 1273 C C . ARG A 1 165 ? 17.828 -0.226 -1.360 1.00 79.75 165 ARG A C 1
ATOM 1275 O O . ARG A 1 165 ? 17.614 -1.416 -1.146 1.00 79.75 165 ARG A O 1
ATOM 1282 N N . MET A 1 166 ? 18.852 0.206 -2.082 1.00 79.44 166 MET A N 1
ATOM 1283 C CA . MET A 1 166 ? 19.951 -0.657 -2.525 1.00 79.44 166 MET A CA 1
ATOM 1284 C C . MET A 1 166 ? 20.998 -0.814 -1.418 1.00 79.44 166 MET A C 1
ATOM 1286 O O . MET A 1 166 ? 21.282 0.132 -0.683 1.00 79.44 166 MET A O 1
ATOM 1290 N N . ASP A 1 167 ? 21.557 -2.016 -1.283 1.00 82.69 167 ASP A N 1
ATOM 1291 C CA . ASP A 1 167 ? 22.726 -2.239 -0.432 1.00 82.69 167 ASP A CA 1
ATOM 1292 C C . ASP A 1 167 ? 24.015 -1.847 -1.168 1.00 82.69 167 ASP A C 1
ATOM 1294 O O . ASP A 1 167 ? 24.099 -1.962 -2.393 1.00 82.69 167 ASP A O 1
ATOM 1298 N N . TRP A 1 168 ? 25.040 -1.422 -0.426 1.00 81.50 168 TRP A N 1
ATOM 1299 C CA . TRP A 1 168 ? 26.339 -1.070 -1.003 1.00 81.50 168 TRP A CA 1
ATOM 1300 C C . TRP A 1 168 ? 26.972 -2.238 -1.771 1.00 81.50 168 TRP A C 1
ATOM 1302 O O . TRP A 1 168 ? 27.572 -2.038 -2.823 1.00 81.50 168 TRP A O 1
ATOM 1312 N N . THR A 1 169 ? 26.792 -3.472 -1.295 1.00 81.62 169 THR A N 1
ATOM 1313 C CA . THR A 1 169 ? 27.301 -4.668 -1.979 1.00 81.62 169 THR A CA 1
ATOM 1314 C C . THR A 1 169 ? 26.611 -4.907 -3.320 1.00 81.62 169 THR A C 1
ATOM 1316 O O . THR A 1 169 ? 27.279 -5.262 -4.290 1.00 81.62 169 THR A O 1
ATOM 1319 N N . ASP A 1 170 ? 25.300 -4.658 -3.407 1.00 80.44 170 ASP A N 1
ATOM 1320 C CA . ASP A 1 170 ? 24.547 -4.749 -4.659 1.00 80.44 170 ASP A CA 1
ATOM 1321 C C . ASP A 1 170 ? 25.005 -3.656 -5.643 1.00 80.44 170 ASP A C 1
ATOM 1323 O O . ASP A 1 170 ? 25.216 -3.944 -6.822 1.00 80.44 170 ASP A O 1
ATOM 1327 N N . TYR A 1 171 ? 25.247 -2.435 -5.151 1.00 81.62 171 TYR A N 1
ATOM 1328 C CA . TYR A 1 171 ? 25.782 -1.329 -5.952 1.00 81.62 171 TYR A CA 1
ATOM 1329 C C . TYR A 1 171 ? 27.187 -1.630 -6.499 1.00 81.62 171 TYR A C 1
ATOM 1331 O O . TYR A 1 171 ? 27.421 -1.517 -7.701 1.00 81.62 171 TYR A O 1
ATOM 1339 N N . CYS A 1 172 ? 28.116 -2.088 -5.653 1.00 84.19 172 CYS A N 1
ATOM 1340 C CA . CYS A 1 172 ? 29.470 -2.467 -6.074 1.00 84.19 172 CYS A CA 1
ATOM 1341 C C . CYS A 1 172 ? 29.494 -3.671 -7.024 1.00 84.19 172 CYS A C 1
ATOM 1343 O O . CYS A 1 172 ? 30.411 -3.791 -7.833 1.00 84.19 172 CYS A O 1
ATOM 1345 N N . ALA A 1 173 ? 28.492 -4.549 -6.953 1.00 83.06 173 ALA A N 1
ATOM 1346 C CA . ALA A 1 173 ? 28.311 -5.646 -7.898 1.00 83.06 173 ALA A CA 1
ATOM 1347 C C . ALA A 1 173 ? 27.690 -5.200 -9.239 1.00 83.06 173 ALA A C 1
ATOM 1349 O O . ALA A 1 173 ? 27.421 -6.046 -10.091 1.00 83.06 173 ALA A O 1
ATOM 1350 N N . GLY A 1 174 ? 27.435 -3.899 -9.430 1.00 84.44 174 GLY A N 1
ATOM 1351 C CA . GLY A 1 174 ? 26.832 -3.350 -10.645 1.00 84.44 174 GLY A CA 1
ATOM 1352 C C . GLY A 1 174 ? 25.354 -3.708 -10.812 1.00 84.44 174 GLY A C 1
ATOM 1353 O O . GLY A 1 174 ? 24.829 -3.643 -11.924 1.00 84.44 174 GLY A O 1
ATOM 1354 N N . LYS A 1 175 ? 24.670 -4.119 -9.737 1.00 83.06 175 LYS A N 1
ATOM 1355 C CA . LYS A 1 175 ? 23.239 -4.415 -9.796 1.00 83.06 175 LYS A CA 1
ATOM 1356 C C . LYS A 1 175 ? 22.428 -3.130 -9.846 1.00 83.06 175 LYS A C 1
ATOM 1358 O O . LYS A 1 175 ? 22.807 -2.096 -9.303 1.00 83.06 175 LYS A O 1
ATOM 1363 N N . THR A 1 176 ? 21.253 -3.239 -10.446 1.00 85.56 176 THR A N 1
ATOM 1364 C CA . THR A 1 176 ? 20.259 -2.168 -10.525 1.00 85.56 176 THR A CA 1
ATOM 1365 C C . THR A 1 176 ? 18.928 -2.664 -9.976 1.00 85.56 176 THR A C 1
ATOM 1367 O O . THR A 1 176 ? 18.671 -3.875 -9.966 1.00 85.56 176 THR A O 1
ATOM 1370 N N . LEU A 1 177 ? 18.092 -1.736 -9.507 1.00 87.50 177 LEU A N 1
ATOM 1371 C CA . LEU A 1 177 ? 16.715 -2.055 -9.143 1.00 87.50 177 LEU A CA 1
ATOM 1372 C C . LEU A 1 177 ? 15.962 -2.536 -10.379 1.00 87.50 177 LEU A C 1
ATOM 1374 O O . LEU A 1 177 ? 16.072 -1.943 -11.449 1.00 87.50 177 LEU A O 1
ATOM 1378 N N . GLN A 1 178 ? 15.222 -3.622 -10.215 1.00 89.69 178 GLN A N 1
ATOM 1379 C CA . GLN A 1 178 ? 14.340 -4.161 -11.237 1.00 89.69 178 GLN A CA 1
ATOM 1380 C C . GLN A 1 178 ? 12.910 -3.691 -10.956 1.00 89.69 178 GLN A C 1
ATOM 1382 O O . GLN A 1 178 ? 12.513 -3.686 -9.787 1.00 89.69 178 GLN A O 1
ATOM 1387 N N . PRO A 1 179 ? 12.128 -3.310 -11.979 1.00 92.00 179 PRO A N 1
ATOM 1388 C CA . PRO A 1 179 ? 10.701 -3.065 -11.799 1.00 92.00 179 PRO A CA 1
ATOM 1389 C C . PRO A 1 179 ? 9.985 -4.358 -11.377 1.00 92.00 179 PRO A C 1
ATOM 1391 O O . PRO A 1 179 ? 10.514 -5.463 -11.532 1.00 92.00 179 PRO A O 1
ATOM 1394 N N . PHE A 1 180 ? 8.766 -4.227 -10.858 1.00 94.06 180 PHE A N 1
ATOM 1395 C CA . PHE A 1 180 ? 7.918 -5.386 -10.590 1.00 94.06 180 PHE A CA 1
ATOM 1396 C C . PHE A 1 180 ? 7.519 -6.069 -11.916 1.00 94.06 180 PHE A C 1
ATOM 1398 O O . PHE A 1 180 ? 7.069 -5.378 -12.834 1.00 94.06 180 PHE A O 1
ATOM 1405 N N . PRO A 1 181 ? 7.666 -7.403 -12.041 1.00 92.81 181 PRO A N 1
ATOM 1406 C CA . PRO A 1 181 ? 7.122 -8.164 -13.169 1.00 92.81 181 PRO A CA 1
ATOM 1407 C C . PRO A 1 181 ? 5.601 -8.022 -13.290 1.00 92.81 181 PRO A C 1
ATOM 1409 O O . PRO A 1 181 ? 4.938 -7.699 -12.308 1.00 92.81 181 PRO A O 1
ATOM 1412 N N . LYS A 1 182 ? 5.034 -8.318 -14.469 1.00 93.44 182 LYS A N 1
ATOM 1413 C CA . LYS A 1 182 ? 3.582 -8.213 -14.720 1.00 93.44 182 LYS A CA 1
ATOM 1414 C C . LYS A 1 182 ? 2.765 -8.933 -13.647 1.00 93.44 182 LYS A C 1
ATOM 1416 O O . LYS A 1 182 ? 2.057 -8.293 -12.887 1.00 93.44 182 LYS A O 1
ATOM 1421 N N . GLU A 1 183 ? 2.952 -10.239 -13.502 1.00 93.25 183 GLU A N 1
ATOM 1422 C CA . GLU A 1 183 ? 2.145 -11.075 -12.600 1.00 93.25 183 GLU A CA 1
ATOM 1423 C C . GLU A 1 183 ? 2.549 -10.991 -11.122 1.00 93.25 183 GLU A C 1
ATOM 1425 O O . GLU A 1 183 ? 2.174 -11.848 -10.314 1.00 93.25 183 GLU A O 1
ATOM 1430 N N . PHE A 1 184 ? 3.343 -9.980 -10.767 1.00 95.75 184 PHE A N 1
ATOM 1431 C CA . PHE A 1 184 ? 3.941 -9.886 -9.453 1.00 95.75 184 PHE A CA 1
ATOM 1432 C C . PHE A 1 184 ? 2.910 -9.542 -8.384 1.00 95.75 184 PHE A C 1
ATOM 1434 O O . PHE A 1 184 ? 2.200 -8.536 -8.471 1.00 95.75 184 PHE A O 1
ATOM 1441 N N . ARG A 1 185 ? 2.879 -10.357 -7.332 1.00 95.56 185 ARG A N 1
ATOM 1442 C CA . ARG A 1 185 ? 2.022 -10.148 -6.166 1.00 95.56 185 ARG A CA 1
ATOM 1443 C C . ARG A 1 185 ? 2.730 -10.615 -4.909 1.00 95.56 185 ARG A C 1
ATOM 1445 O O . ARG A 1 185 ? 3.533 -11.538 -4.961 1.00 95.56 185 ARG A O 1
ATOM 1452 N N . MET A 1 186 ? 2.447 -9.989 -3.777 1.00 95.19 186 MET A N 1
ATOM 1453 C CA . MET A 1 186 ? 3.059 -10.389 -2.513 1.00 95.19 186 MET A CA 1
ATOM 1454 C C . MET A 1 186 ? 2.224 -9.966 -1.316 1.00 95.19 186 MET A C 1
ATOM 1456 O O . MET A 1 186 ? 1.498 -8.975 -1.372 1.00 95.19 186 MET A O 1
ATOM 1460 N N . ILE A 1 187 ? 2.410 -10.688 -0.214 1.00 94.88 187 ILE A N 1
ATOM 1461 C CA . ILE A 1 187 ? 1.806 -10.371 1.079 1.00 94.88 187 ILE A CA 1
ATOM 1462 C C . ILE A 1 187 ? 2.907 -10.065 2.093 1.00 94.88 187 ILE A C 1
ATOM 1464 O O . ILE A 1 187 ? 3.901 -10.789 2.197 1.00 94.88 187 ILE A O 1
ATOM 1468 N N . ALA A 1 188 ? 2.724 -8.996 2.860 1.00 92.94 188 ALA A N 1
ATOM 1469 C CA . ALA A 1 188 ? 3.545 -8.659 4.014 1.00 92.94 188 ALA A CA 1
ATOM 1470 C C . ALA A 1 188 ? 2.749 -8.823 5.308 1.00 92.94 188 ALA A C 1
ATOM 1472 O O . ALA A 1 188 ? 1.544 -8.596 5.330 1.00 92.94 188 ALA A O 1
ATOM 1473 N N . GLY A 1 189 ? 3.441 -9.153 6.399 1.00 89.94 189 GLY A N 1
ATOM 1474 C CA . GLY A 1 189 ? 2.804 -9.447 7.683 1.00 89.94 189 GLY A CA 1
ATOM 1475 C C . GLY A 1 189 ? 2.205 -10.851 7.743 1.00 89.94 189 GLY A C 1
ATOM 1476 O O . GLY A 1 189 ? 2.334 -11.659 6.812 1.00 89.94 189 GLY A O 1
ATOM 1477 N N . ASP A 1 190 ? 1.571 -11.134 8.872 1.00 86.75 190 ASP A N 1
ATOM 1478 C CA . ASP A 1 190 ? 0.988 -12.433 9.174 1.00 86.75 190 ASP A CA 1
ATOM 1479 C C . ASP A 1 190 ? -0.352 -12.228 9.875 1.00 86.75 190 ASP A C 1
ATOM 1481 O O . ASP A 1 190 ? -0.430 -11.544 10.891 1.00 86.75 190 ASP A O 1
ATOM 1485 N N . LEU A 1 191 ? -1.401 -12.821 9.310 1.00 84.25 191 LEU A N 1
ATOM 1486 C CA . LEU A 1 191 ? -2.766 -12.709 9.813 1.00 84.25 191 LEU A CA 1
ATOM 1487 C C . LEU A 1 191 ? -3.005 -13.541 11.085 1.00 84.25 191 LEU A C 1
ATOM 1489 O O . LEU A 1 191 ? -3.990 -13.320 11.787 1.00 84.25 191 LEU A O 1
ATOM 1493 N N . HIS A 1 192 ? -2.117 -14.493 11.384 1.00 81.75 192 HIS A N 1
ATOM 1494 C CA . HIS A 1 192 ? -2.201 -15.388 12.538 1.00 81.75 192 HIS A CA 1
ATOM 1495 C C . HIS A 1 192 ? -1.338 -14.938 13.722 1.00 81.75 192 HIS A C 1
ATOM 1497 O O . HIS A 1 192 ? -1.340 -15.595 14.766 1.00 81.75 192 HIS A O 1
ATOM 1503 N N . LEU A 1 193 ? -0.609 -13.829 13.586 1.00 79.00 193 LEU A N 1
ATOM 1504 C CA . LEU A 1 193 ? 0.259 -13.328 14.640 1.00 79.00 193 LEU A CA 1
ATOM 1505 C C . LEU A 1 193 ? -0.570 -12.731 15.785 1.00 79.00 193 LEU A C 1
ATOM 1507 O O . LEU A 1 193 ? -1.303 -11.770 15.591 1.00 79.00 193 LEU A O 1
ATOM 1511 N N . LEU A 1 194 ? -0.428 -13.275 16.997 1.00 70.00 194 LEU A N 1
ATOM 1512 C CA . LEU A 1 194 ? -1.151 -12.807 18.196 1.00 70.00 194 LEU A CA 1
ATOM 1513 C C . LEU A 1 194 ? -0.244 -12.134 19.235 1.00 70.00 194 LEU A C 1
ATOM 1515 O O . LEU A 1 194 ? -0.719 -11.660 20.267 1.00 70.00 194 LEU A O 1
ATOM 1519 N N . THR A 1 195 ? 1.069 -12.110 18.999 1.00 68.69 195 THR A N 1
ATOM 1520 C CA . THR A 1 195 ? 2.058 -11.546 19.926 1.00 68.69 195 THR A CA 1
ATOM 1521 C C . THR A 1 195 ? 3.207 -10.889 19.176 1.00 68.69 195 THR A C 1
ATOM 1523 O O . THR A 1 195 ? 3.603 -11.346 18.108 1.00 68.69 195 THR A O 1
ATOM 1526 N N . ASN A 1 196 ? 3.811 -9.861 19.768 1.00 66.94 196 ASN A N 1
ATOM 1527 C CA . ASN A 1 196 ? 5.033 -9.265 19.235 1.00 66.94 196 ASN A CA 1
ATOM 1528 C C . ASN A 1 196 ? 6.224 -10.246 19.308 1.00 66.94 196 ASN A C 1
ATOM 1530 O O . ASN A 1 196 ? 6.360 -10.977 20.287 1.00 66.94 196 ASN A O 1
ATOM 1534 N N . GLY A 1 197 ? 7.137 -10.183 18.333 1.00 59.31 197 GLY A N 1
ATOM 1535 C CA . GLY A 1 197 ? 8.451 -10.832 18.424 1.00 59.31 197 GLY A CA 1
ATOM 1536 C C . GLY A 1 197 ? 8.665 -12.078 17.565 1.00 59.31 197 GLY A C 1
ATOM 1537 O O . GLY A 1 197 ? 9.663 -12.769 17.770 1.00 59.31 197 GLY A O 1
ATOM 1538 N N . GLU A 1 198 ? 7.795 -12.366 16.593 1.00 60.25 198 GLU A N 1
ATOM 1539 C CA . GLU A 1 198 ? 8.088 -13.425 15.627 1.00 60.25 198 GLU A CA 1
ATOM 1540 C C . GLU A 1 198 ? 9.333 -13.115 14.786 1.00 60.25 198 GLU A C 1
ATOM 1542 O O . GLU A 1 198 ? 9.518 -12.031 14.223 1.00 60.25 198 GLU A O 1
ATOM 1547 N N . THR A 1 199 ? 10.226 -14.101 14.714 1.00 58.16 199 THR A N 1
ATOM 1548 C CA . THR A 1 199 ? 11.509 -13.979 14.029 1.00 58.16 199 THR A CA 1
ATOM 1549 C C . THR A 1 199 ? 11.311 -13.782 12.531 1.00 58.16 199 THR A C 1
ATOM 1551 O O . THR A 1 199 ? 10.800 -14.666 11.850 1.00 58.16 199 THR A O 1
ATOM 1554 N N . GLY A 1 200 ? 11.793 -12.655 12.004 1.00 57.88 200 GLY A N 1
ATOM 1555 C CA . GLY A 1 200 ? 11.762 -12.361 10.567 1.00 57.88 200 GLY A CA 1
ATOM 1556 C C . GLY A 1 200 ? 10.614 -11.455 10.120 1.00 57.88 200 GLY A C 1
ATOM 1557 O O . GLY A 1 200 ? 10.590 -11.081 8.948 1.00 57.88 200 GLY A O 1
ATOM 1558 N N . LEU A 1 201 ? 9.733 -11.041 11.037 1.00 61.56 201 LEU A N 1
ATOM 1559 C CA . LEU A 1 201 ? 8.713 -10.020 10.796 1.00 61.56 201 LEU A CA 1
ATOM 1560 C C . LEU A 1 201 ? 9.066 -8.700 11.503 1.00 61.56 201 LEU A C 1
ATOM 1562 O O . LEU A 1 201 ? 9.730 -8.713 12.544 1.00 61.56 201 LEU A O 1
ATOM 1566 N N . PRO A 1 202 ? 8.652 -7.541 10.956 1.00 61.00 202 PRO A N 1
ATOM 1567 C CA . PRO A 1 202 ? 8.743 -6.273 11.672 1.00 61.00 202 PRO A CA 1
ATOM 1568 C C . PRO A 1 202 ? 8.033 -6.348 13.028 1.00 61.00 202 PRO A C 1
ATOM 1570 O O . PRO A 1 202 ? 6.940 -6.894 13.132 1.00 61.00 202 PRO A O 1
ATOM 1573 N N . SER A 1 203 ? 8.650 -5.784 14.068 1.00 63.53 203 SER A N 1
ATOM 1574 C CA . SER A 1 203 ? 8.029 -5.695 15.392 1.00 63.53 203 SER A CA 1
ATOM 1575 C C . SER A 1 203 ? 6.910 -4.649 15.378 1.00 63.53 203 SER A C 1
ATOM 1577 O O . SER A 1 203 ? 7.140 -3.501 14.991 1.00 63.53 203 SER A O 1
ATOM 1579 N N . TYR A 1 204 ? 5.715 -5.049 15.815 1.00 68.06 204 TYR A N 1
ATOM 1580 C CA . TYR A 1 204 ? 4.544 -4.182 15.971 1.00 68.06 204 TYR A CA 1
ATOM 1581 C C . TYR A 1 204 ? 4.271 -3.924 17.457 1.00 68.06 204 TYR A C 1
ATOM 1583 O O . TYR A 1 204 ? 4.664 -4.711 18.316 1.00 68.06 204 TYR A O 1
ATOM 1591 N N . SER A 1 205 ? 3.590 -2.824 17.778 1.00 77.56 205 SER A N 1
ATOM 1592 C CA . SER A 1 205 ? 3.209 -2.485 19.161 1.00 77.56 205 SER A CA 1
ATOM 1593 C C . SER A 1 205 ? 1.770 -2.879 19.518 1.00 77.56 205 SER A C 1
ATOM 1595 O O . SER A 1 205 ? 1.335 -2.577 20.624 1.00 77.56 205 SER A O 1
ATOM 1597 N N . GLY A 1 206 ? 1.056 -3.558 18.611 1.00 86.38 206 GLY A N 1
ATOM 1598 C CA . GLY A 1 206 ? -0.371 -3.850 18.755 1.00 86.38 206 GLY A CA 1
ATOM 1599 C C . GLY A 1 206 ? -1.233 -2.584 18.739 1.00 86.38 206 GLY A C 1
ATOM 1600 O O . GLY A 1 206 ? -0.745 -1.479 18.473 1.00 86.38 206 GLY A O 1
ATOM 1601 N N . PHE A 1 207 ? -2.525 -2.733 19.013 1.00 92.25 207 PHE A N 1
ATOM 1602 C CA . PHE A 1 207 ? -3.419 -1.591 19.149 1.00 92.25 207 PHE A CA 1
ATOM 1603 C C . PHE A 1 207 ? -3.153 -0.815 20.463 1.00 92.25 207 PHE A C 1
ATOM 1605 O O . PHE A 1 207 ? -2.880 -1.422 21.502 1.00 92.25 207 PHE A O 1
ATOM 1612 N N . PRO A 1 208 ? -3.316 0.527 20.481 1.00 90.38 208 PRO A N 1
ATOM 1613 C CA . PRO A 1 208 ? -3.026 1.367 21.649 1.00 90.38 208 PRO A CA 1
ATOM 1614 C C . PRO A 1 208 ? -4.143 1.386 22.711 1.00 90.38 208 PRO A C 1
ATOM 1616 O O . PRO A 1 208 ? -5.268 1.793 22.428 1.00 90.38 208 PRO A O 1
ATOM 1619 N N . ASP A 1 209 ? -3.823 1.066 23.962 1.00 91.19 209 ASP A N 1
ATOM 1620 C CA . ASP A 1 209 ? -4.708 1.173 25.145 1.00 91.19 209 ASP A CA 1
ATOM 1621 C C . ASP A 1 209 ? -4.878 2.617 25.673 1.00 91.19 209 ASP A C 1
ATOM 1623 O O . ASP A 1 209 ? -5.438 2.873 26.741 1.00 91.19 209 ASP A O 1
ATOM 1627 N N . ARG A 1 210 ? -4.391 3.590 24.901 1.00 90.75 210 ARG A N 1
ATOM 1628 C CA . ARG A 1 210 ? -4.386 5.020 25.212 1.00 90.75 210 ARG A CA 1
ATOM 1629 C C . ARG A 1 210 ? -4.906 5.862 24.041 1.00 90.75 210 ARG A C 1
ATOM 1631 O O . ARG A 1 210 ? -4.840 5.408 22.891 1.00 90.75 210 ARG A O 1
ATOM 1638 N N . PRO A 1 211 ? -5.385 7.092 24.299 1.00 91.44 211 PRO A N 1
ATOM 1639 C CA . PRO A 1 211 ? -5.662 8.070 23.250 1.00 91.44 211 PRO A CA 1
ATOM 1640 C C . PRO A 1 211 ? -4.447 8.291 22.346 1.00 91.44 211 PRO A C 1
ATOM 1642 O O . PRO A 1 211 ? -3.303 8.283 22.811 1.00 91.44 211 PRO A O 1
ATOM 1645 N N . CYS A 1 212 ? -4.699 8.482 21.055 1.00 89.81 212 CYS A N 1
ATOM 1646 C CA . CYS A 1 212 ? -3.668 8.706 20.042 1.00 89.81 212 CYS A CA 1
ATOM 1647 C C . CYS A 1 212 ? -4.042 9.947 19.221 1.00 89.81 212 CYS A C 1
ATOM 1649 O O . CYS A 1 212 ? -4.695 9.801 18.186 1.00 89.81 212 CYS A O 1
ATOM 1651 N N . PRO A 1 213 ? -3.653 11.156 19.679 1.00 90.69 213 PRO A N 1
ATOM 1652 C CA . PRO A 1 213 ? -3.921 12.394 18.952 1.00 90.69 213 PRO A CA 1
ATOM 1653 C C . PRO A 1 213 ? -3.342 12.336 17.536 1.00 90.69 213 PRO A C 1
ATOM 1655 O O . PRO A 1 213 ? -2.171 11.992 17.357 1.00 90.69 213 PRO A O 1
ATOM 1658 N N . GLY A 1 214 ? -4.153 12.660 16.531 1.00 87.25 214 GLY A N 1
ATOM 1659 C CA . GLY A 1 214 ? -3.801 12.528 15.116 1.00 87.25 214 GLY A CA 1
ATOM 1660 C C . GLY A 1 214 ? -3.991 11.121 14.534 1.00 87.25 214 GLY A C 1
ATOM 1661 O O . GLY A 1 214 ? -3.710 10.920 13.353 1.00 87.25 214 GLY A O 1
ATOM 1662 N N . GLY A 1 215 ? -4.483 10.162 15.324 1.00 92.06 215 GLY A N 1
ATOM 1663 C CA . GLY A 1 215 ? -4.821 8.809 14.888 1.00 92.06 215 GLY A CA 1
ATOM 1664 C C . GLY A 1 215 ? -3.744 7.746 15.144 1.00 92.06 215 GLY A C 1
ATOM 1665 O O . GLY A 1 215 ? -2.636 8.011 15.609 1.00 92.06 215 GLY A O 1
ATOM 1666 N N . LEU A 1 216 ? -4.087 6.497 14.825 1.00 92.25 216 LEU A N 1
ATOM 1667 C CA . LEU A 1 216 ? -3.204 5.340 14.920 1.00 92.25 216 LEU A CA 1
ATOM 1668 C C . LEU A 1 216 ? -2.504 5.151 13.582 1.00 92.25 216 LEU A C 1
ATOM 1670 O O . LEU A 1 216 ? -3.117 4.710 12.608 1.00 92.25 216 LEU A O 1
ATOM 1674 N N . GLN A 1 217 ? -1.209 5.444 13.543 1.00 90.62 217 GLN A N 1
ATOM 1675 C CA . GLN A 1 217 ? -0.405 5.152 12.370 1.00 90.62 217 GLN A CA 1
ATOM 1676 C C . GLN A 1 217 ? 0.108 3.714 12.413 1.00 90.62 217 GLN A C 1
ATOM 1678 O O . GLN A 1 217 ? 0.942 3.361 13.246 1.00 90.62 217 GLN A O 1
ATOM 1683 N N . ILE A 1 218 ? -0.344 2.910 11.460 1.00 90.19 218 ILE A N 1
ATOM 1684 C CA . ILE A 1 218 ? 0.237 1.601 11.176 1.00 90.19 218 ILE A CA 1
ATOM 1685 C C . ILE A 1 218 ? 1.257 1.798 10.053 1.00 90.19 218 ILE A C 1
ATOM 1687 O O . ILE A 1 218 ? 1.137 2.708 9.229 1.00 90.19 218 ILE A O 1
ATOM 1691 N N . ARG A 1 219 ? 2.323 1.000 10.044 1.00 89.75 219 ARG A N 1
ATOM 1692 C CA . ARG A 1 219 ? 3.279 0.950 8.937 1.00 89.75 219 ARG A CA 1
ATOM 1693 C C . ARG A 1 219 ? 3.670 -0.489 8.690 1.00 89.75 219 ARG A C 1
ATOM 1695 O O . ARG A 1 219 ? 4.128 -1.150 9.614 1.00 89.75 219 ARG A O 1
ATOM 1702 N N . ILE A 1 220 ? 3.552 -0.944 7.452 1.00 90.06 220 ILE A N 1
ATOM 1703 C CA . ILE A 1 220 ? 3.899 -2.313 7.080 1.00 90.06 220 ILE A CA 1
ATOM 1704 C C . ILE A 1 220 ? 4.846 -2.309 5.896 1.00 90.06 220 ILE A C 1
ATOM 1706 O O . ILE A 1 220 ? 4.649 -1.614 4.899 1.00 90.06 220 ILE A O 1
ATOM 1710 N N . ARG A 1 221 ? 5.943 -3.042 6.060 1.00 90.56 221 ARG A N 1
ATOM 1711 C CA . ARG A 1 221 ? 7.019 -3.125 5.084 1.00 90.56 221 ARG A CA 1
ATOM 1712 C C . ARG A 1 221 ? 6.945 -4.445 4.355 1.00 90.56 221 ARG A C 1
ATOM 1714 O O . ARG A 1 221 ? 6.920 -5.494 4.993 1.00 90.56 221 ARG A O 1
ATOM 1721 N N . PHE A 1 222 ? 7.068 -4.376 3.042 1.00 93.69 222 PHE A N 1
ATOM 1722 C CA . PHE A 1 222 ? 7.211 -5.546 2.203 1.00 93.69 222 PHE A CA 1
ATOM 1723 C C . PHE A 1 222 ? 8.679 -5.957 2.066 1.00 93.69 222 PHE A C 1
ATOM 1725 O O . PHE A 1 222 ? 9.582 -5.109 2.121 1.00 93.69 222 PHE A O 1
ATOM 1732 N N . PRO A 1 223 ? 8.938 -7.258 1.890 1.00 92.19 223 PRO A N 1
ATOM 1733 C CA . PRO A 1 223 ? 10.255 -7.729 1.507 1.00 92.19 223 PRO A CA 1
ATOM 1734 C C . PRO A 1 223 ? 10.633 -7.221 0.099 1.00 92.19 223 PRO A C 1
ATOM 1736 O O . PRO A 1 223 ? 9.772 -6.842 -0.688 1.00 92.19 223 PRO A O 1
ATOM 1739 N N . SER A 1 224 ? 11.934 -7.145 -0.206 1.00 91.69 224 SER A N 1
ATOM 1740 C CA . SER A 1 224 ? 12.447 -6.469 -1.420 1.00 91.69 224 SER A CA 1
ATOM 1741 C C . SER A 1 224 ? 13.570 -7.219 -2.148 1.00 91.69 224 SER A C 1
ATOM 1743 O O . SER A 1 224 ? 14.154 -6.713 -3.109 1.00 91.69 224 SER A O 1
ATOM 1745 N N . CYS A 1 225 ? 13.884 -8.438 -1.706 1.00 91.06 225 CYS A N 1
ATOM 1746 C CA . CYS A 1 225 ? 14.845 -9.324 -2.355 1.00 91.06 225 CYS A CA 1
ATOM 1747 C C . CYS A 1 225 ? 14.110 -10.409 -3.137 1.00 91.06 225 CYS A C 1
ATOM 1749 O O . CYS A 1 225 ? 13.579 -11.352 -2.546 1.00 91.06 225 CYS A O 1
ATOM 1751 N N . TRP A 1 226 ? 14.106 -10.286 -4.461 1.00 90.00 226 TRP A N 1
ATOM 1752 C CA . TRP A 1 226 ? 13.338 -11.131 -5.368 1.00 90.00 226 TRP A CA 1
ATOM 1753 C C . TRP A 1 226 ? 14.210 -12.166 -6.089 1.00 90.00 226 TRP A C 1
ATOM 1755 O O . TRP A 1 226 ? 15.349 -11.903 -6.475 1.00 90.00 226 TRP A O 1
ATOM 1765 N N . GLY A 1 227 ? 13.666 -13.370 -6.283 1.00 75.81 227 GLY A N 1
ATOM 1766 C CA . GLY A 1 227 ? 14.342 -14.499 -6.933 1.00 75.81 227 GLY A CA 1
ATOM 1767 C C . GLY A 1 227 ? 14.687 -14.322 -8.413 1.00 75.81 227 GLY A C 1
ATOM 1768 O O . GLY A 1 227 ? 15.473 -15.114 -8.928 1.00 75.81 227 GLY A O 1
ATOM 1769 N N . GLY A 1 228 ? 14.113 -13.326 -9.096 1.00 74.00 228 GLY A N 1
ATOM 1770 C CA . GLY A 1 228 ? 14.380 -13.041 -10.511 1.00 74.00 228 GLY A CA 1
ATOM 1771 C C . GLY A 1 228 ? 13.718 -13.992 -11.516 1.00 74.00 228 GLY A C 1
ATOM 1772 O O . GLY A 1 228 ? 14.041 -13.927 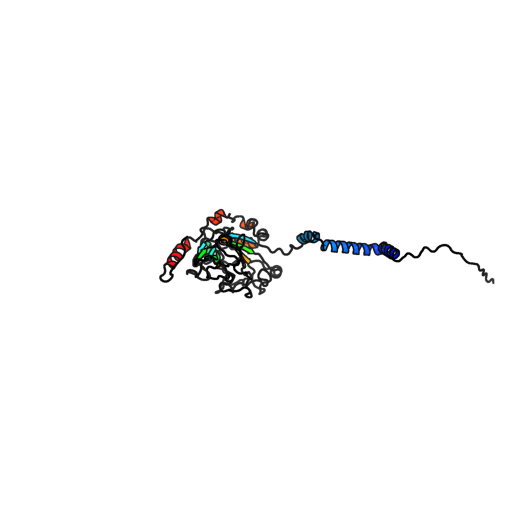-12.697 1.00 74.00 228 GLY A O 1
ATOM 1773 N N . LYS A 1 229 ? 12.859 -14.918 -11.067 1.00 74.00 229 LYS A N 1
ATOM 1774 C CA . LYS A 1 229 ? 12.269 -15.960 -11.930 1.00 74.00 229 LYS A CA 1
ATOM 1775 C C . LYS A 1 229 ? 10.786 -16.231 -11.684 1.00 74.00 229 LYS A C 1
ATOM 1777 O O . LYS A 1 229 ? 10.075 -16.528 -12.634 1.00 74.00 229 LYS A O 1
ATOM 1782 N N . ASN A 1 230 ? 10.346 -16.189 -10.428 1.00 79.56 230 ASN A N 1
ATOM 1783 C CA . ASN A 1 230 ? 8.961 -16.472 -10.068 1.00 79.56 230 ASN A CA 1
ATOM 1784 C C . ASN A 1 230 ? 8.279 -15.162 -9.693 1.00 79.56 230 ASN A C 1
ATOM 1786 O O . ASN A 1 230 ? 8.698 -14.531 -8.721 1.00 79.56 230 ASN A O 1
ATOM 1790 N N . ASP A 1 231 ? 7.248 -14.790 -10.439 1.00 86.81 231 ASP A N 1
ATOM 1791 C CA . ASP A 1 231 ? 6.463 -13.580 -10.180 1.00 86.81 231 ASP A CA 1
ATOM 1792 C C . ASP A 1 231 ? 5.578 -13.741 -8.935 1.00 86.81 231 ASP A C 1
ATOM 1794 O O . ASP A 1 231 ? 5.238 -12.762 -8.284 1.00 86.81 231 ASP A O 1
ATOM 1798 N N . ASP A 1 232 ? 5.279 -14.988 -8.563 1.00 92.38 232 ASP A N 1
ATOM 1799 C CA . ASP A 1 232 ? 4.512 -15.344 -7.377 1.00 92.38 232 ASP A CA 1
ATOM 1800 C C . ASP A 1 232 ? 4.890 -16.752 -6.872 1.00 92.38 232 ASP A C 1
ATOM 1802 O O . ASP A 1 232 ? 5.446 -17.578 -7.606 1.00 92.38 232 ASP A O 1
ATOM 1806 N N . SER A 1 233 ? 4.597 -17.044 -5.607 1.00 91.88 233 SER A N 1
ATOM 1807 C CA . SER A 1 233 ? 4.695 -18.380 -5.008 1.00 91.88 233 SER A CA 1
ATOM 1808 C C . SER A 1 233 ? 3.329 -18.826 -4.488 1.00 91.88 233 SER A C 1
ATOM 1810 O O . SER A 1 233 ? 2.512 -17.974 -4.176 1.00 91.88 233 SER A O 1
ATOM 1812 N N . PRO A 1 234 ? 3.073 -20.137 -4.302 1.00 91.44 234 PRO A N 1
ATOM 1813 C CA . PRO A 1 234 ? 1.769 -20.607 -3.814 1.00 91.44 234 PRO A CA 1
ATOM 1814 C C . PRO A 1 234 ? 1.323 -20.025 -2.462 1.00 91.44 234 PRO A C 1
ATOM 1816 O O . PRO A 1 234 ? 0.141 -20.029 -2.156 1.00 91.44 234 PRO A O 1
ATOM 1819 N N . ASP A 1 235 ? 2.269 -19.569 -1.638 1.00 89.94 235 ASP A N 1
ATOM 1820 C CA . ASP A 1 235 ? 2.029 -18.912 -0.346 1.00 89.94 235 ASP A CA 1
ATOM 1821 C C . ASP A 1 235 ? 2.110 -17.373 -0.414 1.00 89.94 235 ASP A C 1
ATOM 1823 O O . ASP A 1 235 ? 2.054 -16.706 0.624 1.00 89.94 235 ASP A O 1
ATOM 1827 N N . HIS A 1 236 ? 2.332 -16.821 -1.613 1.00 93.19 236 HIS A N 1
ATOM 1828 C CA . HIS A 1 236 ? 2.484 -15.395 -1.929 1.00 93.19 236 HIS A CA 1
ATOM 1829 C C . HIS A 1 236 ? 3.579 -14.659 -1.137 1.00 93.19 236 HIS A C 1
ATOM 1831 O O . HIS A 1 236 ? 3.624 -13.429 -1.077 1.00 93.19 236 HIS A O 1
ATOM 1837 N N . ARG A 1 237 ? 4.485 -15.422 -0.515 1.00 91.12 237 ARG A N 1
ATOM 1838 C CA . ARG A 1 237 ? 5.524 -14.928 0.402 1.00 91.12 237 ARG A CA 1
ATOM 1839 C C . ARG A 1 237 ? 6.892 -15.535 0.113 1.00 91.12 237 ARG A C 1
ATOM 1841 O O . ARG A 1 237 ? 7.909 -14.855 0.229 1.00 91.12 237 ARG A O 1
ATOM 1848 N N . SER A 1 238 ? 6.969 -16.816 -0.255 1.00 90.19 238 SER A N 1
ATOM 1849 C CA . SER A 1 238 ? 8.243 -17.534 -0.385 1.00 90.19 238 SER A CA 1
ATOM 1850 C C . SER A 1 238 ? 9.122 -17.117 -1.570 1.00 90.19 238 SER A C 1
ATOM 1852 O O . SER A 1 238 ? 10.342 -17.302 -1.500 1.00 90.19 238 SER A O 1
ATOM 1854 N N . HIS A 1 239 ? 8.546 -16.529 -2.623 1.00 90.38 239 HIS A N 1
ATOM 1855 C CA . HIS A 1 239 ? 9.284 -16.020 -3.790 1.00 90.38 239 HIS A CA 1
ATOM 1856 C C . HIS A 1 239 ? 10.061 -14.717 -3.513 1.00 90.38 239 HIS A C 1
ATOM 1858 O O . HIS A 1 239 ? 10.916 -14.322 -4.316 1.00 90.38 239 HIS A O 1
ATOM 1864 N N . ILE A 1 240 ? 9.813 -14.077 -2.366 1.00 90.88 240 ILE A N 1
ATOM 1865 C CA . ILE A 1 240 ? 10.450 -12.831 -1.948 1.00 90.88 240 ILE A CA 1
ATOM 1866 C C . ILE A 1 240 ? 11.001 -12.927 -0.515 1.00 90.88 240 ILE A C 1
ATOM 1868 O O . ILE A 1 240 ? 10.604 -13.767 0.299 1.00 90.88 240 ILE A O 1
ATOM 1872 N N . ARG A 1 241 ? 12.028 -12.129 -0.208 1.00 90.44 241 ARG A N 1
ATOM 1873 C CA . ARG A 1 241 ? 12.731 -12.154 1.083 1.00 90.44 241 ARG A CA 1
ATOM 1874 C C . ARG A 1 241 ? 13.022 -10.753 1.589 1.00 90.44 241 ARG A C 1
ATOM 1876 O O . ARG A 1 241 ? 13.309 -9.842 0.811 1.00 90.44 241 ARG A O 1
ATOM 1883 N N . TYR A 1 242 ? 12.973 -10.588 2.906 1.00 90.06 242 TYR A N 1
ATOM 1884 C CA . TYR A 1 242 ? 13.479 -9.374 3.527 1.00 90.06 242 TYR A CA 1
ATOM 1885 C C . TYR A 1 242 ? 15.006 -9.317 3.361 1.00 90.06 242 TYR A C 1
ATOM 1887 O O . TYR A 1 242 ? 15.667 -10.363 3.403 1.00 90.06 242 TYR A O 1
ATOM 1895 N N . PRO A 1 243 ? 15.586 -8.122 3.162 1.00 88.12 243 PRO A N 1
ATOM 1896 C CA . PRO A 1 243 ? 17.027 -7.947 3.292 1.00 88.12 243 PRO A CA 1
ATOM 1897 C C . PRO A 1 243 ? 17.460 -8.225 4.742 1.00 88.12 243 PRO A C 1
ATOM 1899 O O . PRO A 1 243 ? 16.627 -8.242 5.649 1.00 88.12 243 PRO A O 1
ATOM 1902 N N . SER A 1 244 ? 18.754 -8.439 4.988 1.00 86.12 244 SER A N 1
ATOM 1903 C CA . SER A 1 244 ? 19.251 -8.873 6.308 1.00 86.12 244 SER A CA 1
ATOM 1904 C C . SER A 1 244 ? 18.905 -7.921 7.460 1.00 86.12 244 SER A C 1
ATOM 1906 O O . SER A 1 244 ? 18.690 -8.365 8.581 1.00 86.12 244 SER A O 1
ATOM 1908 N N . GLY A 1 245 ? 18.840 -6.616 7.194 1.00 81.62 245 GLY A N 1
ATOM 1909 C CA . GLY A 1 245 ? 18.424 -5.592 8.153 1.00 81.62 245 GLY A CA 1
ATOM 1910 C C . GLY A 1 245 ? 16.925 -5.296 8.121 1.00 81.62 245 GLY A C 1
ATOM 1911 O O . GLY A 1 245 ? 16.505 -4.319 8.739 1.00 81.62 245 GLY A O 1
ATOM 1912 N N . MET A 1 246 ? 16.132 -6.086 7.379 1.00 78.50 246 MET A N 1
ATOM 1913 C CA . MET A 1 246 ? 14.685 -5.976 7.120 1.00 78.50 246 MET A CA 1
ATOM 1914 C C . MET A 1 246 ? 14.259 -4.709 6.366 1.00 78.50 246 MET A C 1
ATOM 1916 O O . MET A 1 246 ? 13.516 -4.752 5.390 1.00 78.50 246 MET A O 1
ATOM 1920 N N . ASN A 1 247 ? 14.782 -3.572 6.801 1.00 74.88 247 ASN A N 1
ATOM 1921 C CA . ASN A 1 247 ? 14.695 -2.262 6.192 1.00 74.88 247 ASN A CA 1
ATOM 1922 C C . ASN A 1 247 ? 15.702 -2.074 5.053 1.00 74.88 247 ASN A C 1
ATOM 1924 O O . ASN A 1 247 ? 15.405 -1.350 4.108 1.00 74.88 247 ASN A O 1
ATOM 1928 N N . ASN A 1 248 ? 16.899 -2.637 5.192 1.00 76.00 248 ASN A N 1
ATOM 1929 C CA . ASN A 1 248 ? 18.065 -2.443 4.332 1.00 76.00 248 ASN A CA 1
ATOM 1930 C C . ASN A 1 248 ? 19.042 -3.618 4.525 1.00 76.00 248 ASN A C 1
ATOM 1932 O O . ASN A 1 248 ? 18.717 -4.594 5.201 1.00 76.00 248 ASN A O 1
ATOM 1936 N N . GLY A 1 249 ? 20.226 -3.535 3.926 1.00 82.81 249 GLY A N 1
ATOM 1937 C CA . GLY A 1 249 ? 21.228 -4.593 3.998 1.00 82.81 249 GLY A CA 1
ATOM 1938 C C . GLY A 1 249 ? 21.203 -5.525 2.785 1.00 82.81 249 GLY A C 1
ATOM 1939 O O . GLY A 1 249 ? 20.306 -5.418 1.930 1.00 82.81 249 GLY A O 1
ATOM 1940 N N . PRO A 1 250 ? 22.184 -6.436 2.694 1.00 84.19 250 PRO A N 1
ATOM 1941 C CA . PRO A 1 250 ? 22.294 -7.387 1.603 1.00 84.19 250 PRO A CA 1
ATOM 1942 C C . PRO A 1 250 ? 21.105 -8.343 1.571 1.00 84.19 250 PRO A C 1
ATOM 1944 O O . PRO A 1 250 ? 20.519 -8.713 2.594 1.00 84.19 250 PRO A O 1
ATOM 1947 N N . CYS A 1 251 ? 20.765 -8.782 0.364 1.00 85.50 251 CYS A N 1
ATOM 1948 C CA . CYS A 1 251 ? 19.820 -9.870 0.199 1.00 85.50 251 CYS A CA 1
ATOM 1949 C C . CYS A 1 251 ? 20.425 -11.192 0.713 1.00 85.50 251 CYS A C 1
ATOM 1951 O O . CYS A 1 251 ? 21.596 -11.457 0.431 1.00 85.50 251 CYS A O 1
ATOM 1953 N N . PRO A 1 252 ? 19.653 -12.066 1.397 1.00 79.50 252 PRO A N 1
ATOM 1954 C CA . PRO A 1 252 ? 20.169 -13.300 2.013 1.00 79.50 252 PRO A CA 1
ATOM 1955 C C . PRO A 1 252 ? 20.883 -14.276 1.059 1.00 79.50 252 PRO A C 1
ATOM 1957 O O . PRO A 1 252 ? 21.560 -15.198 1.505 1.00 79.50 252 PRO A O 1
ATOM 1960 N N . LYS A 1 253 ? 20.737 -14.099 -0.261 1.00 71.50 253 LYS A N 1
ATOM 1961 C CA . LYS A 1 253 ? 21.518 -14.787 -1.294 1.00 71.50 253 LYS A CA 1
ATOM 1962 C C . LYS A 1 253 ? 22.057 -13.755 -2.283 1.00 71.50 253 LYS A C 1
ATOM 1964 O O . LYS A 1 253 ? 21.305 -12.922 -2.784 1.00 71.50 253 LYS A O 1
ATOM 1969 N N . THR A 1 254 ? 23.333 -13.873 -2.645 1.00 59.38 254 THR A N 1
ATOM 1970 C CA . THR A 1 254 ? 24.058 -12.923 -3.513 1.00 59.38 254 THR A CA 1
ATOM 1971 C C . THR A 1 254 ? 23.494 -12.783 -4.934 1.00 59.38 254 THR A C 1
ATOM 1973 O O . THR A 1 254 ? 23.832 -11.822 -5.619 1.00 59.38 254 THR A O 1
ATOM 1976 N N . ARG A 1 255 ? 22.599 -13.678 -5.380 1.00 64.31 255 ARG A N 1
ATOM 1977 C CA . ARG A 1 255 ? 21.973 -13.655 -6.720 1.00 64.31 255 ARG A CA 1
ATOM 1978 C C . ARG A 1 255 ? 20.515 -13.186 -6.766 1.00 64.31 255 ARG A C 1
ATOM 1980 O O . ARG A 1 255 ? 19.921 -13.248 -7.834 1.00 64.31 255 ARG A O 1
ATOM 1987 N N . LEU A 1 256 ? 19.930 -12.741 -5.655 1.00 73.69 256 LEU A N 1
ATOM 1988 C CA . LEU A 1 256 ? 18.588 -12.152 -5.713 1.00 73.69 256 LEU A CA 1
ATOM 1989 C C . LEU A 1 256 ? 18.653 -10.789 -6.415 1.00 73.69 256 LEU A C 1
ATOM 1991 O O . LEU A 1 256 ? 19.585 -10.007 -6.182 1.00 73.69 256 LEU A O 1
ATOM 1995 N N . ALA A 1 257 ? 17.677 -10.543 -7.287 1.00 80.75 257 ALA A N 1
ATOM 1996 C CA . ALA A 1 257 ? 17.401 -9.230 -7.841 1.00 80.75 257 ALA A CA 1
ATOM 1997 C C . ALA A 1 257 ? 16.831 -8.334 -6.734 1.00 80.75 257 ALA A C 1
ATOM 1999 O O . ALA A 1 257 ? 16.130 -8.802 -5.831 1.00 80.75 257 ALA A O 1
ATOM 2000 N N . ARG A 1 258 ? 17.138 -7.040 -6.796 1.00 87.38 258 ARG A N 1
ATOM 2001 C CA . ARG A 1 258 ? 16.548 -6.049 -5.898 1.00 87.38 258 ARG A CA 1
ATOM 2002 C C . ARG A 1 258 ? 15.370 -5.404 -6.611 1.00 87.38 258 ARG A C 1
ATOM 2004 O O . ARG A 1 258 ? 15.540 -4.929 -7.729 1.00 87.38 258 ARG A O 1
ATOM 2011 N N . ILE A 1 259 ? 14.219 -5.368 -5.959 1.00 90.69 259 ILE A N 1
ATOM 2012 C CA . ILE A 1 259 ? 13.051 -4.604 -6.412 1.00 90.69 259 ILE A CA 1
ATOM 2013 C C . ILE A 1 259 ? 12.813 -3.428 -5.452 1.00 90.69 259 ILE A C 1
ATOM 2015 O O . ILE A 1 259 ? 13.359 -3.439 -4.339 1.00 90.69 259 ILE A O 1
ATOM 2019 N N . PRO A 1 260 ? 12.037 -2.402 -5.840 1.00 90.38 260 PRO A N 1
ATOM 2020 C CA . PRO A 1 260 ? 11.652 -1.333 -4.927 1.00 90.38 260 PRO A CA 1
ATOM 2021 C C . PRO A 1 260 ? 10.981 -1.912 -3.679 1.00 90.38 260 PRO A C 1
ATOM 2023 O O . PRO A 1 260 ? 10.079 -2.739 -3.768 1.00 90.38 260 PRO A O 1
ATOM 2026 N N . GLY A 1 261 ? 11.424 -1.499 -2.493 1.00 90.56 261 GLY A N 1
ATOM 2027 C CA . GLY A 1 261 ? 10.795 -1.941 -1.252 1.00 90.56 261 GLY A CA 1
ATOM 2028 C C . GLY A 1 261 ? 9.522 -1.151 -0.993 1.00 90.56 261 GLY A C 1
ATOM 2029 O O . GLY A 1 261 ? 9.609 0.062 -0.810 1.00 90.56 261 GLY A O 1
ATOM 2030 N N . LEU A 1 262 ? 8.368 -1.815 -0.925 1.00 92.62 262 LEU A N 1
ATOM 2031 C CA . LEU A 1 262 ? 7.129 -1.145 -0.536 1.00 92.62 262 LEU A CA 1
ATOM 2032 C C . LEU A 1 262 ? 7.088 -0.921 0.977 1.00 92.62 262 LEU A C 1
ATOM 2034 O O . LEU A 1 262 ? 7.421 -1.798 1.782 1.00 92.62 262 LEU A O 1
ATOM 2038 N N . LEU A 1 263 ? 6.660 0.269 1.372 1.00 91.38 263 LEU A N 1
ATOM 2039 C CA . LEU A 1 263 ? 6.262 0.585 2.735 1.00 91.38 263 LEU A CA 1
ATOM 2040 C C . LEU A 1 263 ? 4.895 1.241 2.660 1.00 91.38 263 LEU A C 1
ATOM 2042 O O . LEU A 1 263 ? 4.763 2.302 2.060 1.00 91.38 263 LEU A O 1
ATOM 2046 N N . TYR A 1 264 ? 3.902 0.638 3.294 1.00 92.50 264 TYR A N 1
ATOM 2047 C CA . TYR A 1 264 ? 2.611 1.281 3.460 1.00 92.50 264 TYR A CA 1
ATOM 2048 C C . TYR A 1 264 ? 2.639 2.071 4.760 1.00 92.50 264 TYR A C 1
ATOM 2050 O O . TYR A 1 264 ? 3.077 1.559 5.794 1.00 92.50 264 TYR A O 1
ATOM 2058 N N . GLY A 1 265 ? 2.172 3.313 4.713 1.00 90.25 265 GLY A N 1
ATOM 2059 C CA . GLY A 1 265 ? 1.836 4.117 5.879 1.00 90.25 265 GLY A CA 1
ATOM 2060 C C . GLY A 1 265 ? 0.362 4.479 5.821 1.00 90.25 265 GLY A C 1
ATOM 2061 O O . GLY A 1 265 ? -0.076 5.087 4.855 1.00 90.25 265 GLY A O 1
ATOM 2062 N N . MET A 1 266 ? -0.394 4.103 6.841 1.00 89.62 266 MET A N 1
ATOM 2063 C CA . MET A 1 266 ? -1.822 4.378 6.932 1.00 89.62 266 MET A CA 1
ATOM 2064 C C . MET A 1 266 ? -2.120 4.898 8.330 1.00 89.62 266 MET A C 1
ATOM 2066 O O . MET A 1 266 ? -1.562 4.402 9.312 1.00 89.62 266 MET A O 1
ATOM 2070 N N . THR A 1 267 ? -2.979 5.904 8.417 1.00 91.81 267 THR A N 1
ATOM 2071 C CA . THR A 1 267 ? -3.401 6.484 9.691 1.00 91.81 267 THR A CA 1
ATOM 2072 C C . THR A 1 267 ? -4.883 6.217 9.871 1.00 91.81 267 THR A C 1
ATOM 2074 O O . THR A 1 267 ? -5.689 6.703 9.089 1.00 91.81 267 THR A O 1
ATOM 2077 N N . TRP A 1 268 ? -5.255 5.463 10.899 1.00 93.12 268 TRP A N 1
ATOM 2078 C CA . TRP A 1 268 ? -6.647 5.204 11.261 1.00 93.12 268 TRP A CA 1
ATOM 2079 C C . TRP A 1 268 ? -7.136 6.264 12.249 1.00 93.12 268 TRP A C 1
ATOM 2081 O O . TRP A 1 268 ? -6.449 6.554 13.231 1.00 93.12 268 TRP A O 1
ATOM 2091 N N . ASN A 1 269 ? -8.319 6.836 12.015 1.00 93.75 269 ASN A N 1
ATOM 2092 C CA . ASN A 1 269 ? -8.913 7.885 12.847 1.00 93.75 269 ASN A CA 1
ATOM 2093 C C . ASN A 1 269 ? -9.490 7.328 14.162 1.00 93.75 269 ASN A C 1
ATOM 2095 O O . ASN A 1 269 ? -10.689 7.398 14.428 1.00 93.75 269 ASN A O 1
ATOM 2099 N N . VAL A 1 270 ? -8.627 6.738 14.987 1.00 93.81 270 VAL A N 1
ATOM 2100 C CA . VAL A 1 270 ? -8.996 6.195 16.302 1.00 93.81 270 VAL A CA 1
ATOM 2101 C C . VAL A 1 270 ? -9.386 7.295 17.291 1.00 93.81 270 VAL A C 1
ATOM 2103 O O . VAL A 1 270 ? -10.191 7.048 18.183 1.00 93.81 270 VAL A O 1
ATOM 2106 N N . GLU A 1 271 ? -8.870 8.513 17.100 1.00 93.81 271 GLU A N 1
ATOM 2107 C CA . GLU A 1 271 ? -9.167 9.685 17.933 1.00 93.81 271 GLU A CA 1
ATOM 2108 C C . GLU A 1 271 ? -10.663 10.033 17.921 1.00 93.81 271 GLU A C 1
ATOM 2110 O O . GLU A 1 271 ? -11.222 10.406 18.952 1.00 93.81 271 GLU A O 1
ATOM 2115 N N . ALA A 1 272 ? -11.355 9.812 16.795 1.00 93.62 272 ALA A N 1
ATOM 2116 C CA . ALA A 1 272 ? -12.803 10.008 16.697 1.00 93.62 272 ALA A CA 1
ATOM 2117 C C . ALA A 1 272 ? -13.603 9.193 17.732 1.00 93.62 272 ALA A C 1
ATOM 2119 O O . ALA A 1 272 ? -14.732 9.557 18.059 1.00 93.62 272 ALA A O 1
ATOM 2120 N N . PHE A 1 273 ? -13.018 8.127 18.282 1.00 94.12 273 PHE A N 1
ATOM 2121 C CA . PHE A 1 273 ? -13.646 7.236 19.253 1.00 94.12 273 PHE A CA 1
ATOM 2122 C C . PHE A 1 273 ? -13.201 7.495 20.696 1.00 94.12 273 PHE A C 1
ATOM 2124 O O . PHE A 1 273 ? -13.735 6.864 21.604 1.00 94.12 273 PHE A O 1
ATOM 2131 N N . ASP A 1 274 ? -12.276 8.426 20.950 1.00 92.81 274 ASP A N 1
ATOM 2132 C CA . ASP A 1 274 ? -11.735 8.651 22.299 1.00 92.81 274 ASP A CA 1
ATOM 2133 C C . ASP A 1 274 ? -12.813 9.084 23.309 1.00 92.81 274 ASP A C 1
ATOM 2135 O O . ASP A 1 274 ? -12.738 8.728 24.482 1.00 92.81 274 ASP A O 1
ATOM 2139 N N . HIS A 1 275 ? -13.879 9.749 22.854 1.00 92.50 275 HIS A N 1
ATOM 2140 C CA . HIS A 1 275 ? -15.036 10.110 23.684 1.00 92.50 275 HIS A CA 1
ATOM 2141 C C . HIS A 1 275 ? -15.887 8.910 24.150 1.00 92.50 275 HIS A C 1
ATOM 2143 O O . HIS A 1 275 ? -16.727 9.067 25.035 1.00 92.50 275 HIS A O 1
ATOM 2149 N N . LEU A 1 276 ? -15.685 7.730 23.557 1.00 92.25 276 LEU A N 1
ATOM 2150 C CA . LEU A 1 276 ? -16.357 6.473 23.907 1.00 92.25 276 LEU A CA 1
ATOM 2151 C C . LEU A 1 276 ? -15.458 5.537 24.728 1.00 92.25 276 LEU A C 1
ATOM 2153 O O . LEU A 1 276 ? -15.903 4.459 25.115 1.00 92.25 276 LEU A O 1
ATOM 2157 N N . ARG A 1 277 ? -14.196 5.912 24.966 1.00 90.56 277 ARG A N 1
ATOM 2158 C CA . ARG A 1 277 ? -13.191 5.070 25.627 1.00 90.56 277 ARG A CA 1
ATOM 2159 C C . ARG A 1 277 ? -13.059 5.413 27.102 1.00 90.56 277 ARG A C 1
ATOM 2161 O O . ARG A 1 277 ? -13.059 6.585 27.479 1.00 90.56 277 ARG A O 1
ATOM 2168 N N . LYS A 1 278 ? -12.853 4.397 27.940 1.00 89.81 278 LYS A N 1
ATOM 2169 C CA . LYS A 1 278 ? -12.372 4.591 29.312 1.00 89.81 278 LYS A CA 1
ATOM 2170 C C . LYS A 1 278 ? -10.839 4.582 29.322 1.00 89.81 278 LYS A C 1
ATOM 2172 O O . LYS A 1 278 ? -10.210 4.018 28.422 1.00 89.81 278 LYS A O 1
ATOM 2177 N N . PRO A 1 279 ? -10.199 5.207 30.324 1.00 88.38 279 PRO A N 1
ATOM 2178 C CA . PRO A 1 279 ? -8.750 5.137 30.470 1.00 88.38 279 PRO A CA 1
ATOM 2179 C C . PRO A 1 279 ? -8.261 3.682 30.553 1.00 88.38 279 PRO A C 1
ATOM 2181 O O . PRO A 1 279 ? -8.711 2.936 31.419 1.00 88.38 279 PRO A O 1
ATOM 2184 N N . GLY A 1 280 ? -7.332 3.302 29.671 1.00 88.62 280 GLY A N 1
ATOM 2185 C CA . GLY A 1 280 ? -6.795 1.939 29.576 1.00 88.62 280 GLY A CA 1
ATOM 2186 C C . GLY A 1 280 ? -7.563 1.008 28.631 1.00 88.62 280 GLY A C 1
ATOM 2187 O O . GLY A 1 280 ? -7.139 -0.131 28.445 1.00 88.62 280 GLY A O 1
ATOM 2188 N N . ASP A 1 281 ? -8.665 1.458 28.020 1.00 91.38 281 ASP A N 1
ATOM 2189 C CA . ASP A 1 281 ? -9.421 0.624 27.085 1.00 91.38 281 ASP A CA 1
ATOM 2190 C C . ASP A 1 281 ? -8.689 0.448 25.753 1.00 91.38 281 ASP A C 1
ATOM 2192 O O . ASP A 1 281 ? -8.248 1.416 25.115 1.00 91.38 281 ASP A O 1
ATOM 2196 N N . GLN A 1 282 ? -8.702 -0.798 25.277 1.00 93.62 282 GLN A N 1
ATOM 2197 C CA . GLN A 1 282 ? -8.394 -1.171 23.904 1.00 93.62 282 GLN A CA 1
ATOM 2198 C C . GLN A 1 282 ? -9.637 -1.761 23.202 1.00 93.62 282 GLN A C 1
ATOM 2200 O O . GLN A 1 282 ? -9.848 -2.971 23.269 1.00 93.62 282 GLN A O 1
ATOM 2205 N N . PRO A 1 283 ? -10.477 -0.943 22.542 1.00 95.12 283 PRO A N 1
ATOM 2206 C CA . PRO A 1 283 ? -11.671 -1.418 21.841 1.00 95.12 283 PRO A CA 1
ATOM 2207 C C . PRO A 1 283 ? -11.457 -1.671 20.339 1.00 95.12 283 PRO A C 1
ATOM 2209 O O . PRO A 1 283 ? -12.417 -1.974 19.635 1.00 95.12 283 PRO A O 1
ATOM 2212 N N . PHE A 1 284 ? -10.250 -1.495 19.804 1.00 95.69 284 PHE A N 1
ATOM 2213 C CA . PHE A 1 284 ? -9.982 -1.682 18.382 1.00 95.69 284 PHE A CA 1
ATOM 2214 C C . PHE A 1 284 ? -9.722 -3.147 18.038 1.00 95.69 284 PHE A C 1
ATOM 2216 O O . PHE A 1 284 ? -9.124 -3.900 18.804 1.00 95.69 284 PHE A O 1
ATOM 2223 N N . VAL A 1 285 ? -10.189 -3.545 16.860 1.00 95.19 285 VAL A N 1
ATOM 2224 C CA . VAL A 1 285 ? -10.143 -4.921 16.367 1.00 95.19 285 VAL A CA 1
ATOM 2225 C C . VAL A 1 285 ? -9.959 -4.908 14.856 1.00 95.19 285 VAL A C 1
ATOM 2227 O O . VAL A 1 285 ? -10.528 -4.068 14.155 1.00 95.19 285 VAL A O 1
ATOM 2230 N N . LEU A 1 286 ? -9.144 -5.817 14.334 1.00 93.94 286 LEU A N 1
ATOM 2231 C CA . LEU A 1 286 ? -9.016 -6.000 12.894 1.00 93.94 286 LEU A CA 1
ATOM 2232 C C . LEU A 1 286 ? -10.196 -6.802 12.352 1.00 93.94 286 LEU A C 1
ATOM 2234 O O . LEU A 1 286 ? -10.790 -7.615 13.052 1.00 93.94 286 LEU A O 1
ATOM 2238 N N . SER A 1 287 ? -10.534 -6.593 11.085 1.00 94.00 287 SER A N 1
ATOM 2239 C CA . SER A 1 287 ? -11.688 -7.216 10.424 1.00 94.00 287 SER A CA 1
ATOM 2240 C C . SER A 1 287 ? -11.744 -8.751 10.483 1.00 94.00 287 SER A C 1
ATOM 2242 O O . SER A 1 287 ? -12.832 -9.316 10.405 1.00 94.00 287 SER A O 1
ATOM 2244 N N . GLN A 1 288 ? -10.602 -9.426 10.638 1.00 90.81 288 GLN A N 1
ATOM 2245 C CA . GLN A 1 288 ? -10.501 -10.874 10.839 1.00 90.81 288 GLN A CA 1
ATOM 2246 C C . GLN A 1 288 ? -10.764 -11.317 12.287 1.00 90.81 288 GLN A C 1
ATOM 2248 O O . GLN A 1 288 ? -10.717 -12.505 12.590 1.00 90.81 288 GLN A O 1
ATOM 2253 N N . GLY A 1 289 ? -11.038 -10.371 13.186 1.00 91.56 289 GLY A N 1
ATOM 2254 C CA . GLY A 1 289 ? -11.358 -10.611 14.588 1.00 91.56 289 GLY A CA 1
ATOM 2255 C C . GLY A 1 289 ? -10.173 -10.521 15.547 1.00 91.56 289 GLY A C 1
ATOM 2256 O O . GLY A 1 289 ? -10.341 -10.890 16.702 1.00 91.56 289 GLY A O 1
ATOM 2257 N N . ASP A 1 290 ? -9.001 -10.043 15.113 1.00 92.12 290 ASP A N 1
ATOM 2258 C CA . ASP A 1 290 ? -7.839 -9.867 15.995 1.00 92.12 290 ASP A CA 1
ATOM 2259 C C . ASP A 1 290 ? -7.979 -8.595 16.861 1.00 92.12 290 ASP A C 1
ATOM 2261 O O . ASP A 1 290 ? -7.916 -7.488 16.316 1.00 92.12 290 ASP A O 1
ATOM 2265 N N . PRO A 1 291 ? -8.141 -8.713 18.197 1.00 92.31 291 PRO A N 1
ATOM 2266 C CA . PRO A 1 291 ? -8.251 -7.567 19.101 1.00 92.31 291 PRO A CA 1
ATOM 2267 C C . PRO A 1 291 ? -6.884 -7.026 19.551 1.00 92.31 291 PRO A C 1
ATOM 2269 O O . PRO A 1 291 ? -6.812 -6.052 20.295 1.00 92.31 291 PRO A O 1
ATOM 2272 N N . THR A 1 292 ? -5.785 -7.677 19.161 1.00 91.19 292 THR A N 1
ATOM 2273 C CA . THR A 1 292 ? -4.427 -7.309 19.579 1.00 91.19 292 THR A CA 1
ATOM 2274 C C . THR A 1 292 ? -3.757 -6.358 18.593 1.00 91.19 292 THR A C 1
ATOM 2276 O O . THR A 1 292 ? -2.933 -5.538 18.996 1.00 91.19 292 THR A O 1
ATOM 2279 N N . GLY A 1 293 ? -4.116 -6.443 17.310 1.00 89.94 293 GLY A N 1
ATOM 2280 C CA . GLY A 1 293 ? -3.512 -5.676 16.224 1.00 89.94 293 GLY A CA 1
ATOM 2281 C C . GLY A 1 293 ? -2.186 -6.253 15.720 1.00 89.94 293 GLY A C 1
ATOM 2282 O O . GLY A 1 293 ? -1.531 -5.613 14.897 1.00 89.94 293 GLY A O 1
ATOM 2283 N N . PHE A 1 294 ? -1.760 -7.424 16.208 1.00 89.31 294 PHE A N 1
ATOM 2284 C CA . PHE A 1 294 ? -0.547 -8.097 15.738 1.00 89.31 294 PHE A CA 1
ATOM 2285 C C . PHE A 1 294 ? -0.763 -8.841 14.422 1.00 89.31 294 PHE A C 1
ATOM 2287 O O . PHE A 1 294 ? 0.165 -8.904 13.618 1.00 89.31 294 PHE A O 1
ATOM 2294 N N . GLY A 1 295 ? -1.985 -9.310 14.164 1.00 89.56 295 GLY A N 1
ATOM 2295 C CA . GLY A 1 295 ? -2.378 -10.043 12.964 1.00 89.56 295 GLY A CA 1
ATOM 2296 C C . GLY A 1 295 ? -2.525 -9.149 11.732 1.00 89.56 295 GLY A C 1
ATOM 2297 O O . GLY A 1 295 ? -3.334 -9.433 10.852 1.00 89.56 295 GLY A O 1
ATOM 2298 N N . TYR A 1 296 ? -1.846 -8.001 11.699 1.00 91.19 296 TYR A N 1
ATOM 2299 C CA . TYR A 1 296 ? -1.944 -7.058 10.597 1.00 91.19 296 TYR A CA 1
ATOM 2300 C C . TYR A 1 296 ? -1.128 -7.553 9.408 1.00 91.19 296 TYR A C 1
ATOM 2302 O O . TYR A 1 296 ? 0.042 -7.931 9.533 1.00 91.19 296 TYR A O 1
ATOM 2310 N N . HIS A 1 297 ? -1.719 -7.464 8.226 1.00 93.62 297 HIS A N 1
ATOM 2311 C CA . HIS A 1 297 ? -1.043 -7.771 6.978 1.00 93.62 297 HIS A CA 1
ATOM 2312 C C . HIS A 1 297 ? -1.415 -6.753 5.903 1.00 93.62 297 HIS A C 1
ATOM 2314 O O . HIS A 1 297 ? -2.242 -5.860 6.107 1.00 93.62 297 HIS A O 1
ATOM 2320 N N . ALA A 1 298 ? -0.728 -6.845 4.776 1.00 95.00 298 ALA A N 1
ATOM 2321 C CA . ALA A 1 298 ? -0.999 -6.030 3.614 1.00 95.00 298 ALA A CA 1
ATOM 2322 C C . ALA A 1 298 ? -0.660 -6.793 2.350 1.00 95.00 298 ALA A C 1
ATOM 2324 O O . ALA A 1 298 ? 0.306 -7.560 2.308 1.00 95.00 298 ALA A O 1
ATOM 2325 N N . ASP A 1 299 ? -1.420 -6.502 1.314 1.00 96.44 299 ASP A N 1
ATOM 2326 C CA . ASP A 1 299 ? -1.390 -7.225 0.064 1.00 96.44 299 ASP A CA 1
ATOM 2327 C C . ASP A 1 299 ? -1.092 -6.264 -1.085 1.00 96.44 299 ASP A C 1
ATOM 2329 O O . ASP A 1 299 ? -1.580 -5.128 -1.124 1.00 96.44 299 ASP A O 1
ATOM 2333 N N . PHE A 1 300 ? -0.272 -6.739 -2.017 1.00 97.25 300 PHE A N 1
ATOM 2334 C CA . PHE A 1 300 ? 0.129 -6.013 -3.210 1.00 97.25 300 PHE A CA 1
ATOM 2335 C C . PHE A 1 300 ? -0.103 -6.869 -4.445 1.00 97.25 300 PHE A C 1
ATOM 2337 O O . PHE A 1 300 ? 0.377 -8.003 -4.510 1.00 97.25 300 PHE A O 1
ATOM 2344 N N . LEU A 1 301 ? -0.742 -6.285 -5.455 1.00 96.56 301 LEU A N 1
ATOM 2345 C CA . LEU A 1 301 ? -0.789 -6.829 -6.806 1.00 96.56 301 LEU A CA 1
ATOM 2346 C C . LEU A 1 301 ? -0.342 -5.750 -7.786 1.00 96.56 301 LEU A C 1
ATOM 2348 O O . LEU A 1 301 ? -0.912 -4.657 -7.818 1.00 96.56 301 LEU A O 1
ATOM 2352 N N . ASN A 1 302 ? 0.692 -6.058 -8.566 1.00 97.06 302 ASN A N 1
ATOM 2353 C CA . ASN A 1 302 ? 1.289 -5.109 -9.491 1.00 97.06 302 ASN A CA 1
ATOM 2354 C C . ASN A 1 302 ? 0.344 -4.783 -10.653 1.00 97.06 302 ASN A C 1
ATOM 2356 O O . ASN A 1 302 ? -0.170 -5.673 -11.322 1.00 97.06 302 ASN A O 1
ATOM 2360 N N . GLY A 1 303 ? 0.187 -3.496 -10.932 1.00 96.50 303 GLY A N 1
ATOM 2361 C CA . GLY A 1 303 ? -0.517 -2.978 -12.102 1.00 96.50 303 GLY A CA 1
ATOM 2362 C C . GLY A 1 303 ? 0.196 -1.780 -12.722 1.00 96.50 303 GLY A C 1
ATOM 2363 O O . GLY A 1 303 ? -0.406 -1.037 -13.496 1.00 96.50 303 GLY A O 1
ATOM 2364 N N . TRP A 1 304 ? 1.471 -1.567 -12.388 1.00 96.94 304 TRP A N 1
ATOM 2365 C CA . TRP A 1 304 ? 2.278 -0.523 -13.010 1.00 96.94 304 TRP A CA 1
ATOM 2366 C C . TRP A 1 304 ? 2.433 -0.737 -14.513 1.00 96.94 304 TRP A C 1
ATOM 2368 O O . TRP A 1 304 ? 2.658 -1.855 -14.989 1.00 96.94 304 TRP A O 1
ATOM 2378 N N . ASP A 1 305 ? 2.444 0.372 -15.248 1.00 97.19 305 ASP A N 1
ATOM 2379 C CA . ASP A 1 305 ? 3.145 0.441 -16.527 1.00 97.19 305 ASP A CA 1
ATOM 2380 C C . ASP A 1 305 ? 4.638 0.148 -16.283 1.00 97.19 305 ASP A C 1
ATOM 2382 O O . ASP A 1 305 ? 5.356 0.938 -15.659 1.00 97.19 305 ASP A O 1
ATOM 2386 N N . ILE A 1 306 ? 5.089 -1.033 -16.718 1.00 94.56 306 ILE A N 1
ATOM 2387 C CA . ILE A 1 306 ? 6.423 -1.555 -16.387 1.00 94.56 306 ILE A CA 1
ATOM 2388 C C . ILE A 1 306 ? 7.523 -0.691 -16.996 1.00 94.56 306 ILE A C 1
ATOM 2390 O O . ILE A 1 306 ? 8.530 -0.440 -16.336 1.00 94.56 306 ILE A O 1
ATOM 2394 N N . GLU A 1 307 ? 7.335 -0.213 -18.225 1.00 96.00 307 GLU A N 1
ATOM 2395 C CA . GLU A 1 307 ? 8.328 0.620 -18.902 1.00 96.00 307 GLU A CA 1
ATOM 2396 C C . GLU A 1 307 ? 8.448 1.986 -18.225 1.00 96.00 307 GLU A C 1
ATOM 2398 O O . GLU A 1 307 ? 9.550 2.515 -18.063 1.00 96.00 307 GLU A O 1
ATOM 2403 N N . LEU A 1 308 ? 7.326 2.570 -17.795 1.00 95.38 308 LEU A N 1
ATOM 2404 C CA . LEU A 1 308 ? 7.339 3.802 -17.018 1.00 95.38 308 LEU A CA 1
ATOM 2405 C C . LEU A 1 308 ? 8.031 3.605 -15.668 1.00 95.38 308 LEU A C 1
ATOM 2407 O O . LEU A 1 308 ? 8.873 4.428 -15.307 1.00 95.38 308 LEU A O 1
ATOM 2411 N N . LEU A 1 309 ? 7.698 2.537 -14.936 1.00 93.81 309 LEU A N 1
ATOM 2412 C CA . LEU A 1 309 ? 8.320 2.253 -13.646 1.00 93.81 309 LEU A CA 1
ATOM 2413 C C . LEU A 1 309 ? 9.824 2.011 -13.808 1.00 93.81 309 LEU A C 1
ATOM 2415 O O . LEU A 1 309 ? 10.615 2.554 -13.042 1.00 93.81 309 LEU A O 1
ATOM 2419 N N . GLU A 1 310 ? 10.243 1.257 -14.825 1.00 93.31 310 GLU A N 1
ATOM 2420 C CA . GLU A 1 310 ? 11.661 1.042 -15.110 1.00 93.31 310 GLU A CA 1
ATOM 2421 C C . GLU A 1 310 ? 12.389 2.358 -15.405 1.00 93.31 310 GLU A C 1
ATOM 2423 O O . GLU A 1 310 ? 13.478 2.592 -14.874 1.00 93.31 310 GLU A O 1
ATOM 2428 N N . ARG A 1 311 ? 11.793 3.242 -16.217 1.00 93.38 311 ARG A N 1
ATOM 2429 C CA . ARG A 1 311 ? 12.359 4.574 -16.470 1.00 93.38 311 ARG A CA 1
ATOM 2430 C C . ARG A 1 311 ? 12.464 5.389 -15.186 1.00 93.38 311 ARG A C 1
ATOM 2432 O O . ARG A 1 311 ? 13.515 5.976 -14.950 1.00 93.38 311 ARG A O 1
ATOM 2439 N N . ALA A 1 312 ? 11.435 5.366 -14.340 1.00 91.38 312 ALA A N 1
ATOM 2440 C CA . ALA A 1 312 ? 11.429 6.094 -13.075 1.00 91.38 312 ALA A CA 1
ATOM 2441 C C . ALA A 1 312 ? 12.528 5.602 -12.118 1.00 91.38 312 ALA A C 1
ATOM 2443 O O . ALA A 1 312 ? 13.213 6.421 -11.517 1.00 91.38 312 ALA A O 1
ATOM 2444 N N . LEU A 1 313 ? 12.774 4.289 -12.040 1.00 89.19 313 LEU A N 1
ATOM 2445 C CA . LEU A 1 313 ? 13.851 3.709 -11.218 1.00 89.19 313 LEU A CA 1
ATOM 2446 C C . LEU A 1 313 ? 15.266 4.052 -11.712 1.00 89.19 313 LEU A C 1
ATOM 2448 O O . LEU A 1 313 ? 16.247 3.895 -10.981 1.00 89.19 313 LEU A O 1
ATOM 2452 N N . ARG A 1 314 ? 15.399 4.478 -12.972 1.00 88.94 314 ARG A N 1
ATOM 2453 C CA . ARG A 1 314 ? 16.666 4.933 -13.565 1.00 88.94 314 ARG A CA 1
ATOM 2454 C C . ARG A 1 314 ? 16.812 6.457 -13.531 1.00 88.94 314 ARG A C 1
ATOM 2456 O O . ARG A 1 314 ? 17.909 6.961 -13.770 1.00 88.94 314 ARG A O 1
ATOM 2463 N N . ASP A 1 315 ? 15.739 7.179 -13.228 1.00 88.12 315 ASP A N 1
ATOM 2464 C CA . ASP A 1 315 ? 15.682 8.634 -13.213 1.00 88.12 315 ASP A CA 1
ATOM 2465 C C . ASP A 1 315 ? 16.128 9.182 -11.847 1.00 88.12 315 ASP A C 1
ATOM 2467 O O . ASP A 1 315 ? 15.534 8.937 -10.796 1.00 88.12 315 ASP A O 1
ATOM 2471 N N . LEU A 1 316 ? 17.212 9.963 -11.860 1.00 84.06 316 LEU A N 1
ATOM 2472 C CA . LEU A 1 316 ? 17.811 10.532 -10.652 1.00 84.06 316 LEU A CA 1
ATOM 2473 C C . LEU A 1 316 ? 16.887 11.533 -9.941 1.00 84.06 316 LEU A C 1
ATOM 2475 O O . LEU A 1 316 ? 17.053 11.755 -8.740 1.00 84.06 316 LEU A O 1
ATOM 2479 N N . THR A 1 317 ? 15.918 12.111 -10.652 1.00 85.56 317 THR A N 1
ATOM 2480 C CA . THR A 1 317 ? 14.936 13.045 -10.086 1.00 85.56 317 THR A CA 1
ATOM 2481 C C . THR A 1 317 ? 13.880 12.327 -9.241 1.00 85.56 317 THR A C 1
ATOM 2483 O O . THR A 1 317 ? 13.332 12.905 -8.303 1.00 85.56 317 THR A O 1
ATOM 2486 N N . CYS A 1 318 ? 13.662 11.031 -9.486 1.00 80.00 318 CYS A N 1
ATOM 2487 C CA . CYS A 1 318 ? 12.663 10.221 -8.793 1.00 80.00 318 CYS A CA 1
ATOM 2488 C C . CYS A 1 318 ? 13.164 9.674 -7.441 1.00 80.00 318 CYS A C 1
ATOM 2490 O O . CYS A 1 318 ? 12.347 9.334 -6.587 1.00 80.00 318 CYS A O 1
ATOM 2492 N N . GLY A 1 319 ? 14.486 9.656 -7.205 1.00 61.00 319 GLY A N 1
ATOM 2493 C CA . GLY A 1 319 ? 15.126 9.052 -6.023 1.00 61.00 319 GLY A CA 1
ATOM 2494 C C . GLY A 1 319 ? 15.552 10.006 -4.893 1.00 61.00 319 GLY A C 1
ATOM 2495 O O . GLY A 1 319 ? 15.977 9.533 -3.838 1.00 61.00 319 GLY A O 1
ATOM 2496 N N . ASN A 1 320 ? 15.449 11.331 -5.062 1.00 53.25 320 ASN A N 1
ATOM 2497 C CA . ASN A 1 320 ? 15.862 12.321 -4.045 1.00 53.25 320 ASN A CA 1
ATOM 2498 C C . ASN A 1 320 ? 14.704 12.815 -3.155 1.00 53.25 320 ASN A C 1
ATOM 2500 O O . ASN A 1 320 ? 14.737 13.917 -2.606 1.00 53.25 320 ASN A O 1
ATOM 2504 N N . ALA A 1 321 ? 13.636 12.031 -3.008 1.00 47.75 321 ALA A N 1
ATOM 2505 C CA . ALA A 1 321 ? 12.473 12.486 -2.269 1.00 47.75 321 ALA A CA 1
ATOM 2506 C C . ALA A 1 321 ? 12.680 12.329 -0.754 1.00 47.75 321 ALA A C 1
ATOM 2508 O O . ALA A 1 321 ? 12.100 11.453 -0.103 1.00 47.75 321 ALA A O 1
ATOM 2509 N N . SER A 1 322 ? 13.462 13.230 -0.161 1.00 41.34 322 SER A N 1
ATOM 2510 C CA . SER A 1 322 ? 13.333 13.599 1.250 1.00 41.34 322 SER A CA 1
ATOM 2511 C C . SER A 1 322 ? 11.887 14.054 1.498 1.00 41.34 322 SER A C 1
ATOM 2513 O O . SER A 1 322 ? 11.550 15.220 1.340 1.00 41.34 322 SER A O 1
ATOM 2515 N N . GLY A 1 323 ? 10.999 13.096 1.792 1.00 53.34 323 GLY A N 1
ATOM 2516 C CA . GLY A 1 323 ? 9.565 13.318 2.012 1.00 53.34 323 GLY A CA 1
ATOM 2517 C C . GLY A 1 323 ? 8.601 12.578 1.076 1.00 53.34 323 GLY A C 1
ATOM 2518 O O . GLY A 1 323 ? 7.401 12.729 1.255 1.00 53.34 323 GLY A O 1
ATOM 2519 N N . GLY A 1 324 ? 9.063 11.769 0.112 1.00 62.62 324 GLY A N 1
ATOM 2520 C CA . GLY A 1 324 ? 8.153 10.989 -0.749 1.00 62.62 324 GLY A CA 1
ATOM 2521 C C . GLY A 1 324 ? 7.394 11.809 -1.809 1.00 62.62 324 GLY A C 1
ATOM 2522 O O . GLY A 1 324 ? 6.319 11.422 -2.243 1.00 62.62 324 GLY A O 1
ATOM 2523 N N . ARG A 1 325 ? 7.948 12.941 -2.238 1.00 73.81 325 ARG A N 1
ATOM 2524 C CA . ARG A 1 325 ? 7.392 13.855 -3.242 1.00 73.81 325 ARG A CA 1
ATOM 2525 C C . ARG A 1 325 ? 7.537 13.314 -4.673 1.00 73.81 325 ARG A C 1
ATOM 2527 O O . ARG A 1 325 ? 8.571 13.505 -5.307 1.00 73.81 325 ARG A O 1
ATOM 2534 N N . ILE A 1 326 ? 6.502 12.629 -5.173 1.00 82.50 326 ILE A N 1
ATOM 2535 C CA . ILE A 1 326 ? 6.434 12.127 -6.565 1.00 82.50 326 ILE A CA 1
ATOM 2536 C C . ILE A 1 326 ? 6.445 13.247 -7.612 1.00 82.50 326 ILE A C 1
ATOM 2538 O O . ILE A 1 326 ? 6.798 13.014 -8.761 1.00 82.50 326 ILE A O 1
ATOM 2542 N N . ASP A 1 327 ? 6.106 14.469 -7.215 1.00 84.06 327 ASP A N 1
ATOM 2543 C CA . ASP A 1 327 ? 6.066 15.651 -8.069 1.00 84.06 327 ASP A CA 1
ATOM 2544 C C . ASP A 1 327 ? 7.440 16.251 -8.389 1.00 84.06 327 ASP A C 1
ATOM 2546 O O . ASP A 1 327 ? 7.512 17.190 -9.171 1.00 84.06 327 ASP A O 1
ATOM 2550 N N . PHE A 1 328 ? 8.532 15.705 -7.851 1.00 85.88 328 PHE A N 1
ATOM 2551 C CA . PHE A 1 328 ? 9.882 16.022 -8.333 1.00 85.88 328 PHE A CA 1
ATOM 2552 C C . PHE A 1 328 ? 10.407 15.026 -9.369 1.00 85.88 328 PHE A C 1
ATOM 2554 O O . PHE A 1 328 ? 11.405 15.307 -10.020 1.00 85.88 328 PHE A O 1
ATOM 2561 N N . CYS A 1 329 ? 9.739 13.884 -9.542 1.00 88.62 329 CYS A N 1
ATOM 2562 C CA . CYS A 1 329 ? 10.112 12.890 -10.539 1.00 88.62 329 CYS A CA 1
ATOM 2563 C C . CYS A 1 329 ? 9.708 13.396 -11.928 1.00 88.62 329 CYS A C 1
ATOM 2565 O O . CYS A 1 329 ? 8.513 13.479 -12.235 1.00 88.62 329 CYS A O 1
ATOM 2567 N N . GLU A 1 330 ? 10.688 13.739 -12.766 1.00 91.69 330 GLU A N 1
ATOM 2568 C CA . GLU A 1 330 ? 10.472 14.215 -14.138 1.00 91.69 330 GLU A CA 1
ATOM 2569 C C . GLU A 1 330 ? 9.717 13.172 -14.964 1.00 91.69 330 GLU A C 1
ATOM 2571 O O . GLU A 1 330 ? 8.749 13.499 -15.653 1.00 91.69 330 GLU A O 1
ATOM 2576 N N . THR A 1 331 ? 10.083 11.896 -14.806 1.00 93.25 331 THR A N 1
ATOM 2577 C CA . THR A 1 331 ? 9.407 10.770 -15.461 1.00 93.25 331 THR A CA 1
ATOM 2578 C C . THR A 1 331 ? 7.906 10.694 -15.145 1.00 93.25 331 THR A C 1
ATOM 2580 O O . THR A 1 331 ? 7.123 10.296 -16.011 1.00 93.25 331 THR A O 1
ATOM 2583 N N . PHE A 1 332 ? 7.474 11.095 -13.943 1.00 93.31 332 PHE A N 1
ATOM 2584 C CA . PHE A 1 332 ? 6.064 11.036 -13.545 1.00 93.31 332 PHE A CA 1
ATOM 2585 C C . PHE A 1 332 ? 5.257 12.284 -13.885 1.00 93.31 332 PHE A C 1
ATOM 2587 O O . PHE A 1 332 ? 4.038 12.157 -13.975 1.00 93.31 332 PHE A O 1
ATOM 2594 N N . GLN A 1 333 ? 5.881 13.444 -14.128 1.00 93.00 333 GLN A N 1
ATOM 2595 C CA . GLN A 1 333 ? 5.169 14.714 -14.366 1.00 93.00 333 GLN A CA 1
ATOM 2596 C C . GLN A 1 333 ? 3.970 14.610 -15.322 1.00 93.00 333 GLN A C 1
ATOM 2598 O O . GLN A 1 333 ? 2.907 15.128 -14.977 1.00 93.00 333 GLN A O 1
ATOM 2603 N N . PRO A 1 334 ? 4.064 13.920 -16.479 1.00 96.06 334 PRO A N 1
ATOM 2604 C CA . PRO A 1 334 ? 2.950 13.847 -17.429 1.00 96.06 334 PRO A CA 1
ATOM 2605 C C . PRO A 1 334 ? 1.749 13.033 -16.928 1.00 96.06 334 PRO A C 1
ATOM 2607 O O . PRO A 1 334 ? 0.689 13.057 -17.547 1.00 96.06 334 PRO A O 1
ATOM 2610 N N . PHE A 1 335 ? 1.924 12.278 -15.845 1.00 95.69 335 PHE A N 1
ATOM 2611 C CA . PHE A 1 335 ? 0.981 11.282 -15.348 1.00 95.69 335 PHE A CA 1
ATOM 2612 C C . PHE A 1 335 ? 0.467 11.602 -13.944 1.00 95.69 335 PHE A C 1
ATOM 2614 O O . PHE A 1 335 ? -0.283 10.797 -13.391 1.00 95.69 335 PHE A O 1
ATOM 2621 N N . LEU A 1 336 ? 0.855 12.735 -13.355 1.00 93.19 336 LEU A N 1
ATOM 2622 C CA . LEU A 1 336 ? 0.412 13.123 -12.019 1.00 93.19 336 LEU A CA 1
ATOM 2623 C C . LEU A 1 336 ? -1.048 13.574 -12.019 1.00 93.19 336 LEU A C 1
ATOM 2625 O O . LEU A 1 336 ? -1.497 14.317 -12.892 1.00 93.19 336 LEU A O 1
ATOM 2629 N N . GLN A 1 337 ? -1.773 13.174 -10.978 1.00 92.50 337 GLN A N 1
ATOM 2630 C CA . GLN A 1 337 ? -3.131 13.627 -10.706 1.00 92.50 337 GLN A CA 1
ATOM 2631 C C . GLN A 1 337 ? -3.279 14.115 -9.264 1.00 92.50 337 GLN A C 1
ATOM 2633 O O . GLN A 1 337 ? -2.681 13.580 -8.332 1.00 92.50 337 GLN A O 1
ATOM 2638 N N . ASN A 1 338 ? -4.108 15.142 -9.068 1.00 89.25 338 ASN A N 1
ATOM 2639 C CA . ASN A 1 338 ? -4.381 15.682 -7.737 1.00 89.25 338 ASN A CA 1
ATOM 2640 C C . ASN A 1 338 ? -5.420 14.839 -6.976 1.00 89.25 338 ASN A C 1
ATOM 2642 O O . ASN A 1 338 ? -6.164 14.053 -7.564 1.00 89.25 338 ASN A O 1
ATOM 2646 N N . SER A 1 339 ? -5.515 15.063 -5.665 1.00 84.19 339 SER A N 1
ATOM 2647 C CA . SER A 1 339 ? -6.416 14.322 -4.773 1.00 84.19 339 SER A CA 1
ATOM 2648 C C . SER A 1 339 ? -7.898 14.444 -5.140 1.00 84.19 339 SER A C 1
ATOM 2650 O O . SER A 1 339 ? -8.663 13.516 -4.899 1.00 84.19 339 SER A O 1
ATOM 2652 N N . ARG A 1 340 ? -8.334 15.550 -5.765 1.00 85.75 340 ARG A N 1
ATOM 2653 C CA . ARG A 1 340 ? -9.722 15.677 -6.237 1.00 85.75 340 ARG A CA 1
ATOM 2654 C C . ARG A 1 340 ? -10.014 14.659 -7.337 1.00 85.75 340 ARG A C 1
ATOM 2656 O O . ARG A 1 340 ? -11.082 14.067 -7.303 1.00 85.75 340 ARG A O 1
ATOM 2663 N N . VAL A 1 341 ? -9.096 14.456 -8.284 1.00 88.94 341 VAL A N 1
ATOM 2664 C CA . VAL A 1 341 ? -9.267 13.459 -9.355 1.00 88.94 341 VAL A CA 1
ATOM 2665 C C . VAL A 1 341 ? -9.177 12.042 -8.790 1.00 88.94 341 VAL A C 1
ATOM 2667 O O . VAL A 1 341 ? -10.045 11.227 -9.085 1.00 88.94 341 VAL A O 1
ATOM 2670 N N . GLN A 1 342 ? -8.217 11.782 -7.897 1.00 87.50 342 GLN A N 1
ATOM 2671 C CA . GLN A 1 342 ? -8.102 10.494 -7.198 1.00 87.50 342 GLN A CA 1
ATOM 2672 C C . GLN A 1 342 ? -9.404 10.125 -6.462 1.00 87.50 342 GLN A C 1
ATOM 2674 O O . GLN A 1 342 ? -9.865 8.990 -6.544 1.00 87.50 342 GLN A O 1
ATOM 2679 N N . ASN A 1 343 ? -10.048 11.102 -5.811 1.00 83.75 343 ASN A N 1
ATOM 2680 C CA . ASN A 1 343 ? -11.316 10.920 -5.097 1.00 83.75 343 ASN A CA 1
ATOM 2681 C C . ASN A 1 343 ? -12.541 10.714 -6.002 1.00 83.75 343 ASN A C 1
ATOM 2683 O O . ASN A 1 343 ? -13.586 10.299 -5.508 1.00 83.75 343 ASN A O 1
ATOM 2687 N N . LEU A 1 344 ? -12.444 11.017 -7.300 1.00 86.12 344 LEU A N 1
ATOM 2688 C CA . LEU A 1 344 ? -13.506 10.717 -8.268 1.00 86.12 344 LEU A CA 1
ATOM 2689 C C . LEU A 1 344 ? -13.437 9.274 -8.772 1.00 86.12 344 LEU A C 1
ATOM 2691 O O . LEU A 1 344 ? -14.426 8.783 -9.317 1.00 86.12 344 LEU A O 1
ATOM 2695 N N . CYS A 1 345 ? -12.298 8.600 -8.594 1.00 85.19 345 CYS A N 1
ATOM 2696 C CA . CYS A 1 345 ? -12.189 7.187 -8.912 1.00 85.19 345 CYS A CA 1
ATOM 2697 C C . CYS A 1 345 ? -13.061 6.385 -7.927 1.00 85.19 345 CYS A C 1
ATOM 2699 O O . CYS A 1 345 ? -12.960 6.599 -6.711 1.00 85.19 345 CYS A O 1
ATOM 2701 N N . PRO A 1 346 ? -13.974 5.526 -8.418 1.00 72.12 346 PRO A N 1
ATOM 2702 C CA . PRO A 1 346 ? -15.011 4.944 -7.585 1.00 72.12 346 PRO A CA 1
ATOM 2703 C C . PRO A 1 346 ? -14.415 4.065 -6.485 1.00 72.12 346 PRO A C 1
ATOM 2705 O O . PRO A 1 346 ? -13.684 3.112 -6.749 1.00 72.12 346 PRO A O 1
ATOM 2708 N N . SER A 1 347 ? -14.803 4.356 -5.243 1.00 57.75 347 SER A N 1
ATOM 2709 C CA . SER A 1 347 ? -14.679 3.419 -4.134 1.00 57.75 347 SER A CA 1
ATOM 2710 C C . SER A 1 347 ? -15.620 2.252 -4.410 1.00 57.75 347 SER A C 1
ATOM 2712 O O . SER A 1 347 ? -16.806 2.455 -4.522 1.00 57.75 347 SER A O 1
ATOM 2714 N N . ILE A 1 348 ? -15.192 1.010 -4.514 1.00 59.53 348 ILE A N 1
ATOM 2715 C CA . ILE A 1 348 ? -15.932 -0.133 -5.068 1.00 59.53 348 ILE A CA 1
ATOM 2716 C C . ILE A 1 348 ? -15.894 -0.119 -6.604 1.00 59.53 348 ILE A C 1
ATOM 2718 O O . ILE A 1 348 ? -16.769 0.469 -7.253 1.00 59.53 348 ILE A O 1
ATOM 2722 N N . PRO A 1 349 ? -14.946 -0.876 -7.187 1.00 61.31 349 PRO A N 1
ATOM 2723 C CA . PRO A 1 349 ? -14.965 -1.276 -8.586 1.00 61.31 349 PRO A CA 1
ATOM 2724 C C . PRO A 1 349 ? -16.374 -1.650 -9.035 1.00 61.31 349 PRO A C 1
ATOM 2726 O O . PRO A 1 349 ? -16.974 -2.622 -8.554 1.00 61.31 349 PRO A O 1
ATOM 2729 N N . SER A 1 350 ? -16.918 -0.896 -9.987 1.00 56.06 350 SER A N 1
ATOM 2730 C CA . SER A 1 350 ? -18.241 -1.166 -10.568 1.00 56.06 350 SER A CA 1
ATOM 2731 C C . SER A 1 350 ? -18.354 -2.615 -11.073 1.00 56.06 350 SER A C 1
ATOM 2733 O O . SER A 1 350 ? -19.421 -3.230 -10.999 1.00 56.06 350 SER A O 1
ATOM 2735 N N . LYS A 1 351 ? -17.217 -3.180 -11.500 1.00 62.56 351 LYS A N 1
ATOM 2736 C CA . LYS A 1 351 ? -17.050 -4.512 -12.088 1.00 62.56 351 LYS A CA 1
ATOM 2737 C C . LYS A 1 351 ? -17.152 -5.660 -11.064 1.00 62.56 351 LYS A C 1
ATOM 2739 O O . LYS A 1 351 ? -17.603 -6.734 -11.451 1.00 62.56 351 LYS A O 1
ATOM 2744 N N . ALA A 1 352 ? -16.829 -5.450 -9.782 1.00 61.81 352 ALA A N 1
ATOM 2745 C CA . ALA A 1 352 ? -16.892 -6.486 -8.733 1.00 61.81 352 ALA A CA 1
ATOM 2746 C C . ALA A 1 352 ? -18.238 -6.531 -7.989 1.00 61.81 352 ALA A C 1
ATOM 2748 O O . ALA A 1 352 ? -18.631 -7.553 -7.415 1.00 61.81 352 ALA A O 1
ATOM 2749 N N . ARG A 1 353 ? -18.964 -5.406 -7.999 1.00 61.00 353 ARG A N 1
ATOM 2750 C CA . ARG A 1 353 ? -20.133 -5.172 -7.145 1.00 61.00 353 ARG A CA 1
ATOM 2751 C C . ARG A 1 353 ? -21.230 -6.222 -7.351 1.00 61.00 353 ARG A C 1
ATOM 2753 O O . ARG A 1 353 ? -21.683 -6.827 -6.389 1.00 61.00 353 ARG A O 1
ATOM 2760 N N . SER A 1 354 ? -21.646 -6.507 -8.582 1.00 60.16 354 SER A N 1
ATOM 2761 C CA . SER A 1 354 ? -22.773 -7.426 -8.824 1.00 60.16 354 SER A CA 1
ATOM 2762 C C . SER A 1 354 ? -22.520 -8.857 -8.328 1.00 60.16 354 SER A C 1
ATOM 2764 O O . SER A 1 354 ? -23.421 -9.467 -7.752 1.00 60.16 354 SER A O 1
ATOM 2766 N N . ARG A 1 355 ? -21.297 -9.376 -8.489 1.00 62.72 355 ARG A N 1
ATOM 2767 C CA . ARG A 1 355 ? -20.930 -10.754 -8.116 1.00 62.72 355 ARG A CA 1
ATOM 2768 C C . ARG A 1 355 ? -20.850 -10.962 -6.608 1.00 62.72 355 ARG A C 1
ATOM 2770 O O . ARG A 1 355 ? -21.309 -11.983 -6.109 1.00 62.72 355 ARG A O 1
ATOM 2777 N N . ILE A 1 356 ? -20.343 -9.975 -5.877 1.00 59.53 356 ILE A N 1
ATOM 2778 C CA . ILE A 1 356 ? -20.210 -10.049 -4.413 1.00 59.53 356 ILE A CA 1
ATOM 2779 C C . ILE A 1 356 ? -21.578 -9.944 -3.737 1.00 59.53 356 ILE A C 1
ATOM 2781 O O . ILE A 1 356 ? -21.893 -10.668 -2.794 1.00 59.53 356 ILE A O 1
ATOM 2785 N N . TRP A 1 357 ? -22.453 -9.089 -4.268 1.00 55.28 357 TRP A N 1
ATOM 2786 C CA . TRP A 1 357 ? -23.835 -9.020 -3.797 1.00 55.28 357 TRP A CA 1
ATOM 2787 C C . TRP A 1 357 ? -24.611 -10.321 -4.061 1.00 55.28 357 TRP A C 1
ATOM 2789 O O . TRP A 1 357 ? -25.506 -10.659 -3.285 1.00 55.28 357 TRP A O 1
ATOM 2799 N N . GLN A 1 358 ? -24.279 -11.061 -5.125 1.00 55.56 358 GLN A N 1
ATOM 2800 C CA . GLN A 1 358 ? -24.857 -12.378 -5.409 1.00 55.56 358 GLN A CA 1
ATOM 2801 C C . GLN A 1 358 ? -24.287 -13.474 -4.499 1.00 55.56 358 GLN A C 1
ATOM 2803 O O . GLN A 1 358 ? -25.067 -14.264 -3.969 1.00 55.56 358 GLN A O 1
ATOM 2808 N N . SER A 1 359 ? -22.972 -13.497 -4.244 1.00 53.28 359 SER A N 1
ATOM 2809 C CA . SER A 1 359 ? -22.359 -14.480 -3.337 1.00 53.28 359 SER A CA 1
ATOM 2810 C C . SER A 1 359 ? -22.891 -14.349 -1.903 1.00 53.28 359 SER A C 1
ATOM 2812 O O . SER A 1 359 ? -23.202 -15.366 -1.280 1.00 53.28 359 SER A O 1
ATOM 2814 N N . CYS A 1 360 ? -23.140 -13.117 -1.434 1.00 50.97 360 CYS A N 1
ATOM 2815 C CA . CYS A 1 360 ? -23.813 -12.810 -0.162 1.00 50.97 360 CYS A CA 1
ATOM 2816 C C . CYS A 1 360 ? -25.252 -13.359 -0.043 1.00 50.97 360 CYS A C 1
ATOM 2818 O O . CYS A 1 360 ? -25.788 -13.406 1.062 1.00 50.97 360 CYS A O 1
ATOM 2820 N N . ARG A 1 361 ? -25.913 -13.748 -1.145 1.00 46.97 361 ARG A N 1
ATOM 2821 C CA . ARG A 1 361 ? -27.276 -14.323 -1.136 1.00 46.97 361 ARG A CA 1
ATOM 2822 C C . ARG A 1 361 ? -27.294 -15.854 -1.153 1.00 46.97 361 ARG A C 1
ATOM 2824 O O . ARG A 1 361 ? -28.375 -16.441 -1.195 1.00 46.97 361 ARG A O 1
ATOM 2831 N N . SER A 1 362 ? -26.130 -16.503 -1.120 1.00 41.66 362 SER A N 1
ATOM 2832 C CA . SER A 1 362 ? -26.041 -17.966 -1.104 1.00 41.66 362 SER A CA 1
ATOM 2833 C C . SER A 1 362 ? -26.630 -18.537 0.201 1.00 41.66 362 SER A C 1
ATOM 2835 O O . SER A 1 362 ? -26.346 -17.996 1.276 1.00 41.66 362 SER A O 1
ATOM 2837 N N . PRO A 1 363 ? -27.434 -19.619 0.161 1.00 35.09 363 PRO A N 1
ATOM 2838 C CA . PRO A 1 363 ? -28.043 -20.197 1.359 1.00 35.09 363 PRO A CA 1
ATOM 2839 C C . PRO A 1 363 ? -26.957 -20.737 2.303 1.00 35.09 363 PRO A C 1
ATOM 2841 O O . PRO A 1 363 ? -26.356 -21.770 2.033 1.00 35.09 363 PRO A O 1
ATOM 2844 N N . GLY A 1 364 ? -26.678 -20.023 3.398 1.00 45.12 364 GLY A N 1
ATOM 2845 C CA . GLY A 1 364 ? -25.688 -20.432 4.406 1.00 45.12 364 GLY A CA 1
ATOM 2846 C C . GLY A 1 364 ? -24.980 -19.272 5.109 1.00 45.12 364 GLY A C 1
ATOM 2847 O O . GLY A 1 364 ? -24.678 -19.375 6.294 1.00 45.12 364 GLY A O 1
ATOM 2848 N N . LEU A 1 365 ? -24.798 -18.134 4.432 1.00 43.16 365 LEU A N 1
ATOM 2849 C CA . LEU A 1 365 ? -24.182 -16.934 5.010 1.00 43.16 365 LEU A CA 1
ATOM 2850 C C . LEU A 1 365 ? -25.268 -16.035 5.615 1.00 43.16 365 LEU A C 1
ATOM 2852 O O . LEU A 1 365 ? -25.849 -15.175 4.953 1.00 43.16 365 LEU A O 1
ATOM 2856 N N . ARG A 1 366 ? -25.605 -16.269 6.889 1.00 37.19 366 ARG A N 1
ATOM 2857 C CA . ARG A 1 366 ? -26.525 -15.395 7.629 1.00 37.19 366 ARG A CA 1
ATOM 2858 C C . ARG A 1 366 ? -25.783 -14.102 7.983 1.00 37.19 366 ARG A C 1
ATOM 2860 O O . ARG A 1 366 ? -24.967 -14.103 8.893 1.00 37.19 366 ARG A O 1
ATOM 2867 N N . SER A 1 367 ? -26.138 -13.022 7.288 1.00 41.59 367 SER A N 1
ATOM 2868 C CA . SER A 1 367 ? -25.704 -11.621 7.450 1.00 41.59 367 SER A CA 1
ATOM 2869 C C . SER A 1 367 ? -24.448 -11.191 6.668 1.00 41.59 367 SER A C 1
ATOM 2871 O O . SER A 1 367 ? -23.321 -11.526 7.004 1.00 41.59 367 SER A O 1
ATOM 2873 N N . CYS A 1 368 ? -24.667 -10.377 5.627 1.00 47.75 368 CYS A N 1
ATOM 2874 C CA . CYS A 1 368 ? -23.667 -9.449 5.088 1.00 47.75 368 CYS A CA 1
ATOM 2875 C C . CYS A 1 368 ? -23.998 -8.049 5.644 1.00 47.75 368 CYS A C 1
ATOM 2877 O O . CYS A 1 368 ? -25.007 -7.473 5.223 1.00 47.75 368 CYS A O 1
ATOM 2879 N N . PRO A 1 369 ? -23.215 -7.481 6.580 1.00 41.03 369 PRO A N 1
ATOM 2880 C CA . PRO A 1 369 ? -23.404 -6.108 7.012 1.00 41.03 369 PRO A CA 1
ATOM 2881 C C . PRO A 1 369 ? -22.666 -5.188 6.033 1.00 41.03 369 PRO A C 1
ATOM 2883 O O . PRO A 1 369 ? -21.525 -4.811 6.252 1.00 41.03 369 PRO A O 1
ATOM 2886 N N . ILE A 1 370 ? -23.317 -4.839 4.925 1.00 39.34 370 ILE A N 1
ATOM 2887 C CA . ILE A 1 370 ? -22.975 -3.625 4.174 1.00 39.34 370 ILE A CA 1
ATOM 2888 C C . ILE A 1 370 ? -24.289 -2.878 3.946 1.00 39.34 370 ILE A C 1
ATOM 2890 O O . ILE A 1 370 ? -24.908 -2.956 2.884 1.00 39.34 370 ILE A O 1
ATOM 2894 N N . ARG A 1 371 ? -24.769 -2.196 4.989 1.00 27.94 371 ARG A N 1
ATOM 2895 C CA . ARG A 1 371 ? -25.523 -0.963 4.762 1.00 27.94 371 ARG A CA 1
ATOM 2896 C C . ARG A 1 371 ? -24.472 0.136 4.688 1.00 27.94 371 ARG A C 1
ATOM 2898 O O . ARG A 1 371 ? -23.755 0.332 5.663 1.00 27.94 371 ARG A O 1
ATOM 2905 N N . ALA A 1 372 ? -24.344 0.703 3.490 1.00 34.47 372 ALA A N 1
ATOM 2906 C CA . ALA A 1 372 ? -23.589 1.919 3.226 1.00 34.47 372 ALA A CA 1
ATOM 2907 C C . ALA A 1 372 ? -24.079 3.078 4.099 1.00 34.47 372 ALA A C 1
ATOM 2909 O O . ALA A 1 372 ? -25.281 3.048 4.471 1.00 34.47 372 ALA A O 1
#

Radius of gyration: 34.92 Å; chains: 1; bounding box: 150×61×59 Å

pLDDT: mean 77.89, std 18.75, range [27.94, 97.25]

InterPro domains:
  IPR018535 Domain of unknown function DUF1996 [PF09362] (88-304)

Sequence (372 aa):
MAPKRIQVERASNPRSRPAKSGPIRSTYDTLSSPENSAVVKSLAAFGIAVTFLTSSWAEWLLVLTAESLAHRRTGSSDATSQSWLRADPIMYPGVTSEYLHTIMGGDAFDLAMDYEKTQTSDCTTCGVTKDLSNYWVPTVYFYAENGSFISVEQVGGINVYYQERMDWTDYCAGKTLQPFPKEFRMIAGDLHLLTNGETGLPSYSGFPDRPCPGGLQIRIRFPSCWGGKNDDSPDHRSHIRYPSGMNNGPCPKTRLARIPGLLYGMTWNVEAFDHLRKPGDQPFVLSQGDPTGFGYHADFLNGWDIELLERALRDLTCGNASGGRIDFCETFQPFLQNSRVQNLCPSIPSKARSRIWQSCRSPGLRSCPIRA

Secondary structure (DSSP, 8-state):
-----------PPP--PPP---HHHHHHHHHTSTTTHHHHHHHHHHHHHHHHHTSHHHHHHHTTTSTTS--EEEEEEEE---EEEEE-TTTSTTSEEEEEEEEEEBTT--SS--HHHHTT-S-BSBSBTTB--EEEEEPEEEE-TTS-EEEPPEEEEEEEEEEE---HHHHHTT--BPPPPTT-EEEEE-TT--SS--TTS-----S-SS--TT-EEEEEE---EE-SS-S--TTSSTTEE--TTSSSS--SSTTPEE-PEEEEEEEE-GGGGGGGPPTT---EEETTS-SSS-S-EEEEE--B-HHHHHHHHH-TTTSB-TT--GGG-GGGGGGB--HHHHTTSPSS-HHHHHHHHHHTTSTT--------

Organism: NCBI:txid260671

Foldseek 3Di:
DDDDDDDDDDDDDDDDDDDDDDPVVVVVCVCPPPVCVVVNVVVVVVVVVVVCCPDPVVVVVCVVPPCPPQQFWFFWFQQQFWAWAQADQQPQNPAGHPFIKIKFAFLLDANHDFQVSLVPGPAGSTQFRQFSKMKIWFWKWFQAPVRDTHTWDWDRHKTKIFTLFADPLCVVVVAAAAEQDRRAKAKFAALPDQDADDPQHDGDPFFDLAADVVADKDKTKDAFFAPVPDSADSVRHPRGGQAPVNVHHHRPDNPTHGHGIIMMIIGTPCNVCVVRHDRRDQRMATRSGRSGRRSIMMMIGGNGPRVLVVVQSVFPQRRNPPPNDNCSRPSRVVRGDDSVRSNVSDRHNPNHPVVSVVSCPPPPNDDDPDPD